Protein AF-A0A409XK81-F1 (afdb_monomer_lite)

pLDDT: mean 73.54, std 25.34, range [32.12, 98.19]

Structure (mmCIF, N/CA/C/O backbone):
data_AF-A0A409XK81-F1
#
_entry.id   AF-A0A409XK81-F1
#
loop_
_atom_site.group_PDB
_atom_site.id
_atom_site.type_symbol
_atom_site.label_atom_id
_atom_site.label_alt_id
_atom_site.label_comp_id
_atom_site.label_asym_id
_atom_site.label_entity_id
_atom_site.label_seq_id
_atom_site.pdbx_PDB_ins_code
_atom_site.Cartn_x
_atom_site.Cartn_y
_atom_site.Cartn_z
_atom_site.occupancy
_atom_site.B_iso_or_equiv
_atom_site.auth_seq_id
_atom_site.auth_comp_id
_atom_site.auth_asym_id
_atom_site.auth_atom_id
_atom_site.pdbx_PDB_model_num
ATOM 1 N N . MET A 1 1 ? 3.188 81.258 -48.141 1.00 46.84 1 MET A N 1
ATOM 2 C CA . MET A 1 1 ? 3.380 79.930 -47.524 1.00 46.84 1 MET A CA 1
ATOM 3 C C . MET A 1 1 ? 4.635 80.005 -46.663 1.00 46.84 1 MET A C 1
ATOM 5 O O . MET A 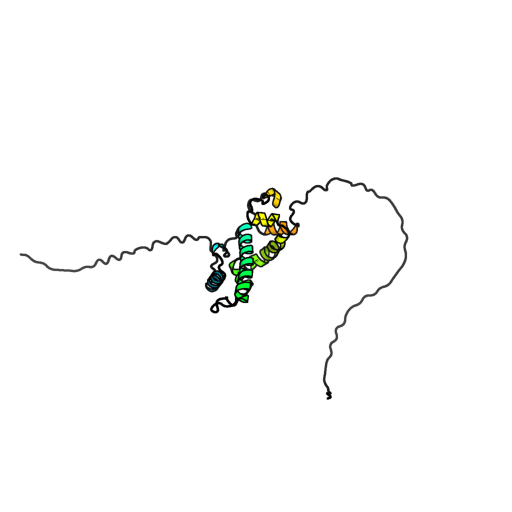1 1 ? 5.720 80.112 -47.212 1.00 46.84 1 MET A O 1
ATOM 9 N N . LEU A 1 2 ? 4.468 80.119 -45.341 1.00 39.12 2 LEU A N 1
ATOM 10 C CA . LEU A 1 2 ? 5.523 80.254 -44.317 1.00 39.12 2 LEU A CA 1
ATOM 11 C C . LEU A 1 2 ? 5.533 78.918 -43.544 1.00 39.12 2 LEU A C 1
ATOM 13 O O . LEU A 1 2 ? 4.461 78.493 -43.135 1.00 39.12 2 LEU A O 1
ATOM 17 N N . SER A 1 3 ? 6.579 78.088 -43.568 1.00 42.28 3 SER A N 1
ATOM 18 C CA . SER A 1 3 ? 7.928 78.177 -42.971 1.00 42.28 3 SER A CA 1
ATOM 19 C C . SER A 1 3 ? 8.011 77.583 -41.553 1.00 42.28 3 SER A C 1
ATOM 21 O O . SER A 1 3 ? 7.125 77.796 -40.734 1.00 42.28 3 SER A O 1
ATOM 23 N N . THR A 1 4 ? 9.152 76.924 -41.301 1.00 41.88 4 THR A N 1
ATOM 24 C CA . THR A 1 4 ? 9.707 76.308 -40.068 1.00 41.88 4 THR A CA 1
ATOM 25 C C . THR A 1 4 ? 9.283 74.853 -39.791 1.00 41.88 4 THR A C 1
ATOM 27 O O . THR A 1 4 ? 8.100 74.576 -39.682 1.00 41.88 4 THR A O 1
ATOM 30 N N . ASN A 1 5 ? 10.130 73.817 -39.930 1.00 42.72 5 ASN A N 1
ATOM 31 C CA . ASN A 1 5 ? 11.440 73.421 -39.356 1.00 42.72 5 ASN A CA 1
ATOM 32 C C . ASN A 1 5 ? 11.402 72.890 -37.903 1.00 42.72 5 ASN A C 1
ATOM 34 O O . ASN A 1 5 ? 10.662 73.393 -37.065 1.00 42.72 5 ASN A O 1
ATOM 38 N N . THR A 1 6 ? 12.317 71.941 -37.648 1.00 44.94 6 THR A N 1
ATOM 39 C CA . THR A 1 6 ? 12.870 71.441 -36.364 1.00 44.94 6 THR A CA 1
ATOM 40 C C . THR A 1 6 ? 12.088 70.460 -35.466 1.00 44.94 6 THR A C 1
ATOM 42 O O . THR A 1 6 ? 11.125 70.822 -34.811 1.00 44.94 6 THR A O 1
ATOM 45 N N . GLY A 1 7 ? 12.667 69.256 -35.301 1.00 36.88 7 GLY A N 1
ATOM 46 C CA . GLY A 1 7 ? 13.343 68.899 -34.038 1.00 36.88 7 GLY A CA 1
ATOM 47 C C . GLY A 1 7 ? 12.654 67.926 -33.064 1.00 36.88 7 GLY A C 1
ATOM 48 O O . GLY A 1 7 ? 11.781 68.332 -32.317 1.00 36.88 7 GLY A O 1
ATOM 49 N N . LEU A 1 8 ? 13.153 66.678 -33.047 1.00 42.78 8 LEU A N 1
ATOM 50 C CA . LEU A 1 8 ? 13.508 65.807 -31.901 1.00 42.78 8 LEU A CA 1
ATOM 51 C C . LEU A 1 8 ? 12.698 65.892 -30.574 1.00 42.78 8 LEU A C 1
ATOM 53 O O . LEU A 1 8 ? 12.626 66.947 -29.961 1.00 42.78 8 LEU A O 1
ATOM 57 N N . VAL A 1 9 ? 12.268 64.738 -30.032 1.00 42.69 9 VAL A N 1
ATOM 58 C CA . VAL A 1 9 ? 12.723 64.143 -28.741 1.00 42.69 9 VAL A CA 1
ATOM 59 C C . VAL A 1 9 ? 11.765 63.032 -28.255 1.00 42.69 9 VAL A C 1
ATOM 61 O O . VAL A 1 9 ? 10.575 63.226 -28.051 1.00 42.69 9 VAL A O 1
ATOM 64 N N . VAL A 1 10 ? 12.375 61.855 -28.089 1.00 47.44 10 VAL A N 1
ATOM 65 C CA . VAL A 1 10 ? 12.132 60.714 -27.185 1.00 47.44 10 VAL A CA 1
ATOM 66 C C . VAL A 1 10 ? 10.927 60.766 -26.227 1.00 47.44 10 VAL A C 1
ATOM 68 O O . VAL A 1 10 ? 10.868 61.599 -25.331 1.00 47.44 10 VAL A O 1
ATOM 71 N N . ALA A 1 11 ? 10.118 59.701 -26.259 1.00 42.72 11 ALA A N 1
ATOM 72 C CA . ALA A 1 11 ? 9.554 59.096 -25.050 1.00 42.72 11 ALA A CA 1
ATOM 73 C C . ALA A 1 11 ? 9.519 57.565 -25.210 1.00 42.72 11 ALA A C 1
ATOM 75 O O . ALA A 1 11 ? 8.632 56.996 -25.838 1.00 42.72 11 ALA A O 1
ATOM 76 N N . ASN A 1 12 ? 10.539 56.902 -24.662 1.00 49.44 12 ASN A N 1
ATOM 77 C CA . ASN A 1 12 ? 10.567 55.460 -24.443 1.00 49.44 12 ASN A CA 1
ATOM 78 C C . ASN A 1 12 ? 9.680 55.148 -23.231 1.00 49.44 12 ASN A C 1
ATOM 80 O O . ASN A 1 12 ? 10.104 55.334 -22.090 1.00 49.44 12 ASN A O 1
ATOM 84 N N . THR A 1 13 ? 8.443 54.712 -23.460 1.00 45.53 13 THR A N 1
ATOM 85 C CA . THR A 1 13 ? 7.578 54.214 -22.386 1.00 45.53 13 THR A CA 1
ATOM 86 C C . THR A 1 13 ? 7.774 52.708 -22.266 1.00 45.53 13 THR A C 1
ATOM 88 O O . THR A 1 13 ? 7.052 51.912 -22.859 1.00 45.53 13 THR A O 1
ATOM 91 N N . SER A 1 14 ? 8.788 52.322 -21.492 1.00 49.28 14 SER A N 1
ATOM 92 C CA . SER A 1 14 ? 8.969 50.948 -21.034 1.00 49.28 14 SER A CA 1
ATOM 93 C C . SER A 1 14 ? 7.817 50.599 -20.086 1.00 49.28 14 SER A C 1
ATOM 95 O O . SER A 1 14 ? 7.829 50.959 -18.908 1.00 49.28 14 SER A O 1
ATOM 97 N N . GLN A 1 15 ? 6.772 49.958 -20.612 1.00 48.34 15 GLN A N 1
ATOM 98 C CA . GLN A 1 15 ? 5.729 49.353 -19.792 1.00 48.34 15 GLN A CA 1
ATOM 99 C C . GLN A 1 15 ? 6.307 48.100 -19.133 1.00 48.34 15 GLN A C 1
ATOM 101 O O . GLN A 1 15 ? 6.400 47.033 -19.738 1.00 48.34 15 GLN A O 1
ATOM 106 N N . PHE A 1 16 ? 6.696 48.240 -17.868 1.00 43.50 16 PHE A N 1
ATOM 107 C CA . PHE A 1 16 ? 6.871 47.108 -16.971 1.00 43.50 16 PHE A CA 1
ATOM 108 C C . PHE A 1 16 ? 5.511 46.432 -16.782 1.00 43.50 16 PHE A C 1
ATOM 110 O O . PHE A 1 16 ? 4.681 46.878 -15.991 1.00 43.50 16 PHE A O 1
ATOM 117 N N . VAL A 1 17 ? 5.277 45.346 -17.514 1.00 48.00 17 VAL A N 1
ATOM 118 C CA . VAL A 1 17 ? 4.240 44.382 -17.156 1.00 48.00 17 VAL A CA 1
ATOM 119 C C . VAL A 1 17 ? 4.770 43.648 -15.929 1.00 48.00 17 VAL A C 1
ATOM 121 O O . VAL A 1 17 ? 5.690 42.837 -16.028 1.00 48.00 17 VAL A O 1
ATOM 124 N N . ALA A 1 18 ? 4.251 43.995 -14.752 1.00 48.25 18 ALA A N 1
ATOM 125 C CA . ALA A 1 18 ? 4.531 43.236 -13.544 1.00 48.25 18 ALA A CA 1
ATOM 126 C C . ALA A 1 18 ? 4.103 41.778 -13.791 1.00 48.25 18 ALA A C 1
ATOM 128 O O . ALA A 1 18 ? 2.964 41.554 -14.216 1.00 48.25 18 ALA A O 1
ATOM 129 N N . PRO A 1 19 ? 4.968 40.776 -13.559 1.00 48.03 19 PRO A N 1
ATOM 130 C CA . PRO A 1 19 ? 4.519 39.400 -13.598 1.00 48.03 19 PRO A CA 1
ATOM 131 C C . PRO A 1 19 ? 3.480 39.239 -12.491 1.00 48.03 19 PRO A C 1
ATOM 133 O O . PRO A 1 19 ? 3.775 39.444 -11.312 1.00 48.03 19 PRO A O 1
ATOM 136 N N . VAL A 1 20 ? 2.251 38.897 -12.881 1.00 54.03 20 VAL A N 1
ATOM 137 C CA . VAL A 1 20 ? 1.256 38.343 -11.965 1.00 54.03 20 VAL A CA 1
ATOM 138 C C . VAL A 1 20 ? 1.953 37.193 -11.254 1.00 54.03 20 VAL A C 1
ATOM 140 O O . VAL A 1 20 ? 2.294 36.186 -11.876 1.00 54.03 20 VAL A O 1
ATOM 143 N N . ALA A 1 21 ? 2.235 37.377 -9.965 1.00 48.12 21 ALA A N 1
ATOM 144 C CA . ALA A 1 21 ? 2.710 36.304 -9.123 1.00 48.12 21 ALA A CA 1
ATOM 145 C C . ALA A 1 21 ? 1.613 35.242 -9.143 1.00 48.12 21 ALA A C 1
ATOM 147 O O . ALA A 1 21 ? 0.548 35.419 -8.548 1.00 48.12 21 ALA A O 1
ATOM 148 N N . LEU A 1 22 ? 1.858 34.165 -9.892 1.00 46.69 22 LEU A N 1
ATOM 149 C CA . LEU A 1 22 ? 1.125 32.924 -9.752 1.00 46.69 22 LEU A CA 1
ATOM 150 C C . LEU A 1 22 ? 1.199 32.589 -8.265 1.00 46.69 22 LEU A C 1
ATOM 152 O O . LEU A 1 22 ? 2.267 32.236 -7.763 1.00 46.69 22 LEU A O 1
ATOM 156 N N . VAL A 1 23 ? 0.084 32.769 -7.558 1.00 47.03 23 VAL A N 1
ATOM 157 C CA . VAL A 1 23 ? -0.094 32.238 -6.215 1.00 47.03 23 VAL A CA 1
ATOM 158 C C . VAL A 1 23 ? 0.132 30.744 -6.363 1.00 47.03 23 VAL A C 1
ATOM 160 O O . VAL A 1 23 ? -0.730 30.014 -6.853 1.00 47.03 23 VAL A O 1
ATOM 163 N N . GLN A 1 24 ? 1.337 30.296 -6.017 1.00 44.72 24 GLN A N 1
ATOM 164 C CA . GLN A 1 24 ? 1.609 28.890 -5.826 1.00 44.72 24 GLN A CA 1
ATOM 165 C C . GLN A 1 24 ? 0.765 28.506 -4.621 1.00 44.72 24 GLN A C 1
ATOM 167 O O . GLN A 1 24 ? 1.124 28.742 -3.471 1.00 44.72 24 GLN A O 1
ATOM 172 N N . SER A 1 25 ? -0.432 27.996 -4.901 1.00 43.47 25 SER A N 1
ATOM 173 C CA . SER A 1 25 ? -1.178 27.215 -3.938 1.00 43.47 25 SER A CA 1
ATOM 174 C C . SER A 1 25 ? -0.244 26.083 -3.537 1.00 43.47 25 SER A C 1
ATOM 176 O O . SER A 1 25 ? 0.012 25.165 -4.319 1.00 43.47 25 SER A O 1
ATOM 178 N N . HIS A 1 26 ? 0.347 26.196 -2.351 1.00 45.41 26 HIS A N 1
ATOM 179 C CA . HIS A 1 26 ? 1.086 25.114 -1.727 1.00 45.41 26 HIS A CA 1
ATOM 180 C C . HIS A 1 26 ? 0.056 24.057 -1.318 1.00 45.41 26 HIS A C 1
ATOM 182 O O . HIS A 1 26 ? -0.344 23.953 -0.161 1.00 45.41 26 HIS A O 1
ATOM 188 N N . GLY A 1 27 ? -0.428 23.311 -2.311 1.00 51.16 27 GLY A N 1
ATOM 189 C CA . GLY A 1 27 ? -1.126 22.060 -2.093 1.00 51.16 27 GLY A CA 1
ATOM 190 C C . GLY A 1 27 ? -0.205 21.071 -1.369 1.00 51.16 27 GLY A C 1
ATOM 191 O O . GLY A 1 27 ? 1.017 21.257 -1.347 1.00 51.16 27 GLY A O 1
ATOM 192 N N . PRO A 1 28 ? -0.769 20.018 -0.759 1.00 47.72 28 PRO A N 1
ATOM 193 C CA . PRO A 1 28 ? 0.011 19.032 -0.027 1.00 47.72 28 PRO A CA 1
ATOM 194 C C . PRO A 1 28 ? 1.133 18.482 -0.908 1.00 47.72 28 PRO A C 1
ATOM 196 O O . PRO A 1 28 ? 0.894 18.069 -2.045 1.00 47.72 28 PRO A O 1
ATOM 199 N N . VAL A 1 29 ? 2.358 18.495 -0.378 1.00 43.66 29 VAL A N 1
ATOM 200 C CA . VAL A 1 29 ? 3.563 18.019 -1.062 1.00 43.66 29 VAL A CA 1
ATOM 201 C C . VAL A 1 29 ? 3.377 16.534 -1.372 1.00 43.66 29 VAL A C 1
ATOM 203 O O . VAL A 1 29 ? 3.619 15.664 -0.535 1.00 43.66 29 VAL A O 1
ATOM 206 N N . LYS A 1 30 ? 2.912 16.214 -2.583 1.00 55.38 30 LYS A N 1
ATOM 207 C CA . LYS A 1 30 ? 2.983 14.852 -3.108 1.00 55.38 30 LYS A CA 1
ATOM 208 C C . LYS A 1 30 ? 4.471 14.533 -3.221 1.00 55.38 30 LYS A C 1
ATOM 210 O O . LYS A 1 30 ? 5.168 15.155 -4.016 1.00 55.38 30 LYS A O 1
ATOM 215 N N . MET A 1 31 ? 4.973 13.615 -2.394 1.00 66.88 31 MET A N 1
ATOM 216 C CA . MET A 1 31 ? 6.317 13.068 -2.573 1.00 66.88 31 MET A CA 1
ATOM 217 C C . MET A 1 31 ? 6.396 12.486 -3.983 1.00 66.88 31 MET A C 1
ATOM 219 O O . MET A 1 31 ? 5.808 11.440 -4.250 1.00 66.88 31 MET A O 1
ATOM 223 N N . ALA A 1 32 ? 7.066 13.192 -4.891 1.00 79.56 32 ALA A N 1
ATOM 224 C CA . ALA A 1 32 ? 7.141 12.781 -6.281 1.00 79.56 32 ALA A CA 1
ATOM 225 C C . ALA A 1 32 ? 7.970 11.495 -6.391 1.00 79.56 32 ALA A C 1
ATOM 227 O O . ALA A 1 32 ? 9.055 11.384 -5.812 1.00 79.56 32 ALA A O 1
ATOM 228 N N . LEU A 1 33 ? 7.437 10.510 -7.112 1.00 89.88 33 LEU A N 1
ATOM 229 C CA . LEU A 1 33 ? 8.215 9.357 -7.547 1.00 89.88 33 LEU A CA 1
ATOM 230 C C . LEU A 1 33 ? 9.282 9.814 -8.550 1.00 89.88 33 LEU A C 1
ATOM 232 O O . LEU A 1 33 ? 9.088 10.792 -9.274 1.00 89.88 33 LEU A O 1
ATOM 236 N N . THR A 1 34 ? 10.413 9.112 -8.595 1.00 92.88 34 THR A N 1
ATOM 237 C CA . THR A 1 34 ? 11.429 9.359 -9.625 1.00 92.88 34 THR A CA 1
ATOM 238 C C . THR A 1 34 ? 10.920 8.916 -10.998 1.00 92.88 34 THR A C 1
ATOM 240 O O . THR A 1 34 ? 10.006 8.096 -11.101 1.00 92.88 34 THR A O 1
ATOM 243 N N . THR A 1 35 ? 11.542 9.405 -12.072 1.00 93.88 35 THR A N 1
ATOM 244 C CA . THR A 1 35 ? 11.222 8.970 -13.442 1.00 93.88 35 THR A CA 1
ATOM 245 C C . THR A 1 35 ? 11.308 7.450 -13.598 1.00 93.88 35 THR A C 1
ATOM 247 O O . THR A 1 35 ? 10.413 6.842 -14.175 1.00 93.88 35 THR A O 1
ATOM 250 N N . GLU A 1 36 ? 12.339 6.826 -13.026 1.00 93.31 36 GLU A N 1
ATOM 251 C CA . GLU A 1 36 ? 12.522 5.368 -13.041 1.00 93.31 36 GLU A CA 1
ATOM 252 C C . GLU A 1 36 ? 11.385 4.642 -12.309 1.00 93.31 36 GLU A C 1
ATOM 254 O O . GLU A 1 36 ? 10.864 3.641 -12.796 1.00 93.31 36 GLU A O 1
ATOM 259 N N . GLN A 1 37 ? 10.945 5.173 -11.163 1.00 95.00 37 GLN A N 1
ATOM 260 C CA . GLN A 1 37 ? 9.814 4.620 -10.418 1.00 95.00 37 GLN A CA 1
ATOM 261 C C . GLN A 1 37 ? 8.503 4.730 -11.198 1.00 95.00 37 GLN A C 1
ATOM 263 O O . GLN A 1 37 ? 7.708 3.797 -11.168 1.00 95.00 37 GLN A O 1
ATOM 268 N N . ILE A 1 38 ? 8.290 5.830 -11.922 1.00 95.38 38 ILE A N 1
ATOM 269 C CA . ILE A 1 38 ? 7.112 6.013 -12.780 1.00 95.38 38 ILE A CA 1
ATOM 270 C C . ILE A 1 38 ? 7.142 5.026 -13.952 1.00 95.38 38 ILE A C 1
ATOM 272 O O . ILE A 1 38 ? 6.132 4.397 -14.247 1.00 95.38 38 ILE A O 1
ATOM 276 N N . GLN A 1 39 ? 8.293 4.842 -14.603 1.00 96.00 39 GLN A N 1
ATOM 277 C CA . GLN A 1 39 ? 8.438 3.862 -15.684 1.00 96.00 39 GLN A CA 1
ATOM 278 C C . GLN A 1 39 ? 8.180 2.432 -15.198 1.00 96.00 39 GLN A C 1
ATOM 280 O O . GLN A 1 39 ? 7.462 1.681 -15.856 1.00 96.00 39 GLN A O 1
ATOM 285 N N . MET A 1 40 ? 8.721 2.075 -14.030 1.00 96.56 40 MET A N 1
ATOM 286 C CA . MET A 1 40 ? 8.456 0.794 -13.378 1.00 96.56 40 MET A CA 1
ATOM 287 C C . MET A 1 40 ? 6.970 0.626 -13.046 1.00 96.56 40 MET A C 1
ATOM 289 O O . MET A 1 40 ? 6.399 -0.414 -13.357 1.00 96.56 40 MET A O 1
ATOM 293 N N . ALA A 1 41 ? 6.335 1.639 -12.452 1.00 96.62 41 ALA A N 1
ATOM 294 C CA . ALA A 1 41 ? 4.916 1.609 -12.117 1.00 96.62 41 ALA A CA 1
ATOM 295 C C . ALA A 1 41 ? 4.035 1.441 -13.362 1.00 96.62 41 ALA A C 1
ATOM 297 O O . ALA A 1 41 ? 3.128 0.620 -13.345 1.00 96.62 41 ALA A O 1
ATOM 298 N N . ASN A 1 42 ? 4.352 2.128 -14.462 1.00 96.44 42 ASN A N 1
ATOM 299 C CA . ASN A 1 42 ? 3.648 1.970 -15.736 1.00 96.44 42 ASN A CA 1
ATOM 300 C C . ASN A 1 42 ? 3.828 0.562 -16.325 1.00 96.44 42 ASN A C 1
ATOM 302 O O . ASN A 1 42 ? 2.866 -0.025 -16.807 1.00 96.44 42 ASN A O 1
ATOM 306 N N . ALA A 1 43 ? 5.040 -0.003 -16.275 1.00 96.50 43 ALA A N 1
ATOM 307 C CA . ALA A 1 43 ? 5.299 -1.367 -16.748 1.00 96.50 43 ALA A CA 1
ATOM 308 C C . ALA A 1 43 ? 4.571 -2.431 -15.908 1.00 96.50 43 ALA A C 1
ATOM 310 O O . ALA A 1 43 ? 4.191 -3.484 -16.419 1.00 96.50 43 ALA A O 1
ATOM 311 N N . LEU A 1 44 ? 4.372 -2.142 -14.623 1.00 96.75 44 LEU A N 1
ATOM 312 C CA . LEU A 1 44 ? 3.593 -2.952 -13.692 1.00 96.75 44 LEU A CA 1
ATOM 313 C C . LEU A 1 44 ? 2.100 -2.597 -13.686 1.00 96.75 44 LEU A C 1
ATOM 315 O O . LEU A 1 44 ? 1.348 -3.271 -12.989 1.00 96.75 44 LEU A O 1
ATOM 319 N N . ASP A 1 45 ? 1.686 -1.592 -14.471 1.00 96.06 45 ASP A N 1
ATOM 320 C CA . ASP A 1 45 ? 0.303 -1.116 -14.603 1.00 96.06 45 ASP A CA 1
ATOM 321 C C . ASP A 1 45 ? -0.325 -0.730 -13.250 1.00 96.06 45 ASP A C 1
ATOM 323 O O . ASP A 1 45 ? -1.464 -1.057 -12.922 1.00 96.06 45 ASP A O 1
ATOM 327 N N . VAL A 1 46 ? 0.468 -0.046 -12.425 1.00 96.75 46 VAL A N 1
ATOM 328 C CA . VAL A 1 46 ? 0.035 0.478 -11.129 1.00 96.75 46 VAL A CA 1
ATOM 329 C C . VAL A 1 46 ? -0.645 1.827 -11.342 1.00 96.75 46 VAL A C 1
ATOM 331 O O . VAL A 1 46 ? -0.039 2.764 -11.863 1.00 96.75 46 VAL A O 1
ATOM 334 N N . SER A 1 47 ? -1.891 1.955 -10.882 1.00 94.69 47 SER A N 1
ATOM 335 C CA . SER A 1 47 ? -2.621 3.225 -10.941 1.00 94.69 47 SER A CA 1
ATOM 336 C C . SER A 1 47 ? -1.928 4.319 -10.105 1.00 94.69 47 SER A C 1
ATOM 338 O O . SER A 1 47 ? -1.573 4.065 -8.948 1.00 94.69 47 SER A O 1
ATOM 340 N N . PRO A 1 48 ? -1.800 5.563 -10.613 1.00 92.12 48 PRO A N 1
ATOM 341 C CA . PRO A 1 48 ? -1.210 6.676 -9.867 1.00 92.12 48 PRO A CA 1
ATOM 342 C C . PRO A 1 48 ? -1.895 7.016 -8.540 1.00 92.12 48 PRO A C 1
ATOM 344 O O . PRO A 1 48 ? -1.275 7.619 -7.663 1.00 92.12 48 PRO A O 1
ATOM 347 N N . GLU A 1 49 ? -3.161 6.636 -8.372 1.00 92.19 49 GLU A N 1
ATOM 348 C CA . GLU A 1 49 ? -3.909 6.821 -7.122 1.00 92.19 49 GLU A CA 1
ATOM 349 C C . GLU A 1 49 ? -3.374 5.935 -5.985 1.00 92.19 49 GLU A C 1
ATOM 351 O O . GLU A 1 49 ? -3.471 6.295 -4.810 1.00 92.19 49 GLU A O 1
ATOM 356 N N . MET A 1 50 ? -2.735 4.813 -6.334 1.00 94.75 50 MET A N 1
ATOM 357 C CA . MET A 1 50 ? -2.148 3.870 -5.379 1.00 94.75 50 MET A CA 1
ATOM 358 C C . MET A 1 50 ? -0.729 4.249 -4.953 1.00 94.75 50 MET A C 1
ATOM 360 O O . MET A 1 50 ? -0.171 3.636 -4.040 1.00 94.75 50 MET A O 1
ATOM 364 N N . TYR A 1 51 ? -0.134 5.275 -5.564 1.00 93.25 51 TYR A N 1
ATOM 365 C CA . TYR A 1 51 ? 1.188 5.738 -5.167 1.00 93.25 51 TYR A CA 1
ATOM 366 C C . TYR A 1 51 ? 1.186 6.257 -3.728 1.00 93.25 51 TYR A C 1
ATOM 368 O O . TYR A 1 51 ? 0.194 6.785 -3.210 1.00 93.25 51 TYR A O 1
ATOM 376 N N . ARG A 1 52 ? 2.342 6.140 -3.074 1.00 91.19 52 ARG A N 1
ATOM 377 C CA . ARG A 1 52 ? 2.569 6.751 -1.768 1.00 91.19 52 ARG A CA 1
ATOM 378 C C . ARG A 1 52 ? 2.344 8.257 -1.856 1.00 91.19 52 ARG A C 1
ATOM 380 O O . ARG A 1 52 ? 2.826 8.930 -2.766 1.00 91.19 52 ARG A O 1
ATOM 387 N N . THR A 1 53 ? 1.671 8.799 -0.855 1.00 86.19 53 THR A N 1
ATOM 388 C CA . THR A 1 53 ? 1.449 10.237 -0.711 1.00 86.19 53 THR A CA 1
ATOM 389 C C . THR A 1 53 ? 2.379 10.815 0.352 1.00 86.19 53 THR A C 1
ATOM 391 O O . THR A 1 53 ? 2.863 10.095 1.221 1.00 86.19 53 THR A O 1
ATOM 394 N N . GLY A 1 54 ? 2.640 12.127 0.304 1.00 79.19 54 GLY A N 1
ATOM 395 C CA . GLY A 1 54 ? 3.382 12.806 1.379 1.00 79.19 54 GLY A CA 1
ATOM 396 C C . GLY A 1 54 ? 2.580 12.950 2.676 1.00 79.19 54 GLY A C 1
ATOM 397 O O . GLY A 1 54 ? 3.160 13.133 3.741 1.00 79.19 54 GLY A O 1
ATOM 398 N N . ASN A 1 55 ? 1.255 12.817 2.594 1.00 80.06 55 ASN A N 1
ATOM 399 C CA . ASN A 1 55 ? 0.361 12.857 3.744 1.00 80.06 55 ASN A CA 1
ATOM 400 C C . ASN A 1 55 ? 0.114 11.451 4.292 1.00 80.06 55 ASN A C 1
ATOM 402 O O . ASN A 1 55 ? 0.077 10.480 3.529 1.00 80.06 55 ASN A O 1
ATOM 406 N N . ALA A 1 56 ? -0.128 11.367 5.601 1.00 79.38 56 ALA A N 1
ATOM 407 C CA . ALA A 1 56 ? -0.631 10.158 6.235 1.00 79.38 56 ALA A CA 1
ATOM 408 C C . ALA A 1 56 ? -2.060 9.881 5.743 1.00 79.38 56 ALA A C 1
ATOM 410 O O . ALA A 1 56 ? -2.963 10.674 6.000 1.00 79.38 56 ALA A O 1
ATOM 411 N N . GLY A 1 57 ? -2.238 8.779 5.013 1.00 86.31 57 GLY A N 1
ATOM 412 C CA . GLY A 1 57 ? -3.560 8.314 4.593 1.00 86.31 57 GLY A CA 1
ATOM 413 C C . GLY A 1 57 ? -4.352 7.659 5.726 1.00 86.31 57 GLY A C 1
ATOM 414 O O . GLY A 1 57 ? -3.800 7.363 6.793 1.00 86.31 57 GLY A O 1
ATOM 415 N N . THR A 1 58 ? -5.630 7.385 5.477 1.00 92.94 58 THR A N 1
ATOM 416 C CA . THR A 1 58 ? -6.483 6.597 6.387 1.00 92.94 58 THR A CA 1
ATOM 417 C C .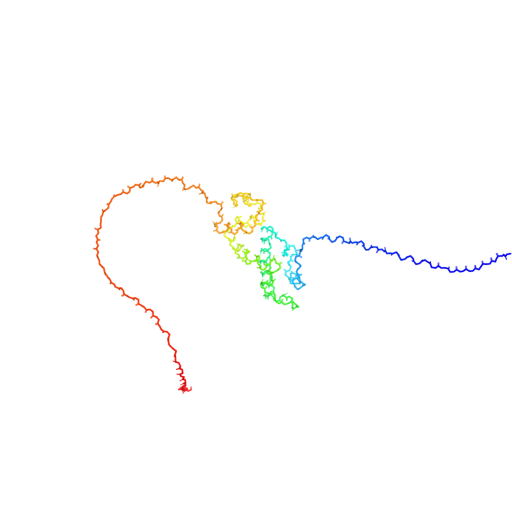 THR A 1 58 ? -6.009 5.144 6.468 1.00 92.94 58 THR A C 1
ATOM 419 O O . THR A 1 58 ? -5.226 4.681 5.631 1.00 92.94 58 THR A O 1
ATOM 422 N N . LEU A 1 59 ? -6.448 4.388 7.479 1.00 95.06 59 LEU A N 1
ATOM 423 C CA . LEU A 1 59 ? -6.122 2.959 7.548 1.00 95.06 59 LEU A CA 1
ATOM 424 C C . LEU A 1 59 ? -6.611 2.204 6.306 1.00 95.06 59 LEU A C 1
ATOM 426 O O . LEU A 1 59 ? -5.844 1.403 5.772 1.00 95.06 59 LEU A O 1
ATOM 430 N N . GLN A 1 60 ? -7.819 2.508 5.823 1.00 95.25 60 GLN A N 1
ATOM 431 C CA . GLN A 1 60 ? -8.374 1.916 4.606 1.00 95.25 60 GLN A CA 1
ATOM 432 C C . GLN A 1 60 ? -7.515 2.224 3.377 1.00 95.25 60 GLN A C 1
ATOM 434 O O . GLN A 1 60 ? -7.105 1.308 2.672 1.00 95.25 60 GLN A O 1
ATOM 439 N N . GLU A 1 61 ? -7.127 3.486 3.164 1.00 94.81 61 GLU A N 1
ATOM 440 C CA . GLU A 1 61 ? -6.253 3.866 2.044 1.00 94.81 61 GLU A CA 1
ATOM 441 C C . GLU A 1 61 ? -4.905 3.139 2.097 1.00 94.81 61 GLU A C 1
ATOM 443 O O . GLU A 1 61 ? -4.386 2.677 1.081 1.00 94.81 61 GLU A O 1
ATOM 448 N N . ASN A 1 62 ? -4.305 3.029 3.286 1.00 95.50 62 ASN A N 1
ATOM 449 C CA . ASN A 1 62 ? -3.052 2.297 3.441 1.00 95.50 62 ASN A CA 1
ATOM 450 C C . ASN A 1 62 ? -3.235 0.794 3.188 1.00 95.50 62 ASN A C 1
ATOM 452 O O . ASN A 1 62 ? -2.346 0.169 2.612 1.00 95.50 62 ASN A O 1
ATOM 456 N N . TYR A 1 63 ? -4.365 0.214 3.595 1.00 96.81 63 TYR A N 1
ATOM 457 C CA . TYR A 1 63 ? -4.649 -1.196 3.355 1.00 96.81 63 TYR A CA 1
ATOM 458 C C . TYR A 1 63 ? -4.929 -1.485 1.876 1.00 96.81 63 TYR A C 1
ATOM 460 O O . TYR A 1 63 ? -4.372 -2.435 1.333 1.00 96.81 63 TYR A O 1
ATOM 468 N N . ALA A 1 64 ? -5.674 -0.619 1.187 1.00 96.38 64 ALA A N 1
ATOM 469 C CA . ALA A 1 64 ? -5.875 -0.699 -0.259 1.00 96.38 64 ALA A CA 1
ATOM 470 C C . ALA A 1 64 ? -4.537 -0.665 -1.017 1.00 96.38 64 ALA A C 1
ATOM 472 O O . ALA A 1 64 ? -4.271 -1.522 -1.861 1.00 96.38 64 ALA A O 1
ATOM 473 N N . ARG A 1 65 ? -3.629 0.253 -0.649 1.00 96.56 65 ARG A N 1
ATOM 474 C CA . ARG A 1 65 ? -2.267 0.284 -1.209 1.00 96.56 65 ARG A CA 1
ATOM 475 C C . ARG A 1 65 ? -1.466 -0.981 -0.886 1.00 96.56 65 ARG A C 1
ATOM 477 O O . ARG A 1 65 ? -0.682 -1.423 -1.720 1.00 96.56 65 ARG A O 1
ATOM 484 N N . TYR A 1 66 ? -1.637 -1.570 0.300 1.00 97.12 66 TYR A N 1
ATOM 485 C CA . TYR A 1 66 ? -0.993 -2.838 0.657 1.00 97.12 66 TYR A CA 1
ATOM 486 C C . TYR A 1 66 ? -1.487 -4.003 -0.207 1.00 97.12 66 TYR A C 1
ATOM 488 O O . TYR A 1 66 ? -0.670 -4.789 -0.681 1.00 97.12 66 TYR A O 1
ATOM 496 N N . LEU A 1 67 ? -2.794 -4.096 -0.462 1.00 97.00 67 LEU A N 1
ATOM 497 C CA . LEU A 1 67 ? -3.349 -5.101 -1.371 1.00 97.00 67 LEU A CA 1
ATOM 498 C C . LEU A 1 67 ? -2.829 -4.905 -2.802 1.00 97.00 67 LEU A C 1
ATOM 500 O O . LEU A 1 67 ? -2.356 -5.861 -3.413 1.00 97.00 67 LEU A O 1
ATOM 504 N N . CYS A 1 68 ? -2.815 -3.661 -3.290 1.00 97.62 68 CYS A N 1
ATOM 505 C CA . CYS A 1 68 ? -2.260 -3.330 -4.603 1.00 97.62 68 CYS A CA 1
ATOM 506 C C . CYS A 1 68 ? -0.766 -3.687 -4.704 1.00 97.62 68 CYS A C 1
ATOM 508 O O . CYS A 1 68 ? -0.319 -4.217 -5.720 1.00 97.62 68 CYS A O 1
ATOM 510 N N . PHE A 1 69 ? 0.011 -3.479 -3.636 1.00 97.69 69 PHE A N 1
ATOM 511 C CA . PHE A 1 69 ? 1.403 -3.926 -3.5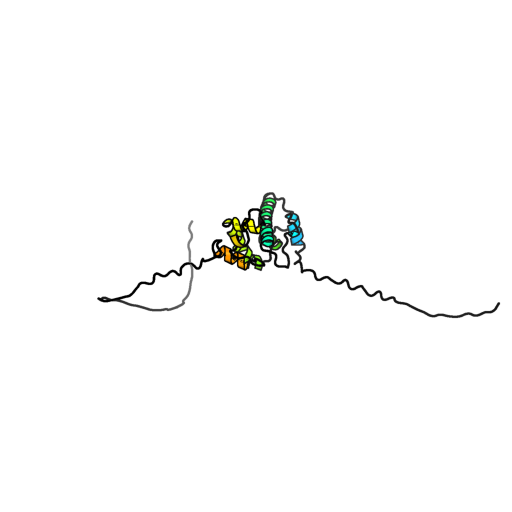61 1.00 97.69 69 PHE A CA 1
ATOM 512 C C . PHE A 1 69 ? 1.539 -5.447 -3.738 1.00 97.69 69 PHE A C 1
ATOM 514 O O . PHE A 1 69 ? 2.368 -5.882 -4.536 1.00 97.69 69 PHE A O 1
ATOM 521 N N . LEU A 1 70 ? 0.724 -6.251 -3.043 1.00 97.12 70 LEU A N 1
ATOM 522 C CA . LEU A 1 70 ? 0.770 -7.715 -3.160 1.00 97.12 70 LEU A CA 1
ATOM 523 C C . LEU A 1 70 ? 0.429 -8.186 -4.580 1.00 97.12 70 LEU A C 1
ATOM 525 O O . LEU A 1 70 ? 1.108 -9.056 -5.127 1.00 97.12 70 LEU A O 1
ATOM 529 N N . GLU A 1 71 ? -0.596 -7.591 -5.191 1.00 97.75 71 GLU A N 1
ATOM 530 C CA . GLU A 1 71 ? -0.966 -7.861 -6.583 1.00 97.75 71 GLU A CA 1
ATOM 531 C C . GLU A 1 71 ? 0.169 -7.484 -7.543 1.00 97.75 71 GLU A C 1
ATOM 533 O O . GLU A 1 71 ? 0.520 -8.248 -8.443 1.00 97.75 71 GLU A O 1
ATOM 538 N N . THR A 1 72 ? 0.803 -6.338 -7.305 1.00 98.19 72 THR A N 1
ATOM 539 C CA . THR A 1 72 ? 1.927 -5.848 -8.104 1.00 98.19 72 THR A CA 1
ATOM 540 C C . THR A 1 72 ? 3.140 -6.774 -8.005 1.00 98.19 72 THR A C 1
ATOM 542 O O . THR A 1 72 ? 3.772 -7.062 -9.022 1.00 98.19 72 THR A O 1
ATOM 545 N N . GLU A 1 73 ? 3.467 -7.286 -6.813 1.00 97.56 73 GLU A N 1
ATOM 546 C CA . GLU A 1 73 ? 4.536 -8.280 -6.649 1.00 97.56 73 GLU A CA 1
ATOM 547 C C . GLU A 1 73 ? 4.225 -9.579 -7.400 1.00 97.56 73 GLU A C 1
ATOM 549 O O . GLU A 1 73 ? 5.099 -10.117 -8.087 1.00 97.56 73 GLU A O 1
ATOM 554 N N . ALA A 1 74 ? 2.983 -10.066 -7.322 1.00 97.25 74 ALA A N 1
ATOM 555 C CA . ALA A 1 74 ? 2.556 -11.257 -8.051 1.00 97.25 74 ALA A CA 1
ATOM 556 C C . ALA A 1 74 ? 2.637 -11.050 -9.573 1.00 97.25 74 ALA A C 1
ATOM 558 O O . ALA A 1 74 ? 3.174 -11.898 -10.292 1.00 97.25 74 ALA A O 1
ATOM 559 N N . ARG A 1 75 ? 2.181 -9.893 -10.067 1.00 96.88 75 ARG A N 1
ATOM 560 C CA . ARG A 1 75 ? 2.268 -9.516 -11.483 1.00 96.88 75 ARG A CA 1
ATOM 561 C C . ARG A 1 75 ? 3.713 -9.416 -11.951 1.00 96.88 75 ARG A C 1
ATOM 563 O O . ARG A 1 75 ? 4.047 -9.949 -13.006 1.00 96.88 75 ARG A O 1
ATOM 570 N N . PHE A 1 76 ? 4.585 -8.789 -11.165 1.00 97.75 76 PHE A N 1
ATOM 571 C CA . PHE A 1 76 ? 6.008 -8.733 -11.478 1.00 97.75 76 PHE A CA 1
ATOM 572 C C . PHE A 1 76 ? 6.623 -10.134 -11.571 1.00 97.75 76 PHE A C 1
ATOM 574 O O . PHE A 1 76 ? 7.337 -10.428 -12.529 1.00 97.75 76 PHE A O 1
ATOM 581 N N . ALA A 1 77 ? 6.326 -11.016 -10.611 1.00 97.12 77 ALA A N 1
ATOM 582 C CA . ALA A 1 77 ? 6.811 -12.392 -10.632 1.00 97.12 77 ALA A CA 1
ATOM 583 C C . ALA A 1 77 ? 6.358 -13.138 -11.899 1.00 97.12 77 ALA A C 1
ATOM 585 O O . ALA A 1 77 ? 7.154 -13.871 -12.491 1.00 97.12 77 ALA A O 1
ATOM 586 N N . GLN A 1 78 ? 5.120 -12.906 -12.346 1.00 97.19 78 GLN A N 1
ATOM 587 C CA . GLN A 1 78 ? 4.586 -13.468 -13.584 1.00 97.19 78 GLN A CA 1
ATOM 588 C C . GLN A 1 78 ? 5.300 -12.910 -14.826 1.00 97.19 78 GLN A C 1
ATOM 590 O O . GLN A 1 78 ? 5.823 -13.689 -15.617 1.00 97.19 78 GLN A O 1
ATOM 595 N N . LEU A 1 79 ? 5.430 -11.584 -14.960 1.00 96.56 79 LEU A N 1
ATOM 596 C CA . LEU A 1 79 ? 6.154 -10.947 -16.075 1.00 96.56 79 LEU A CA 1
ATOM 597 C C . LEU A 1 79 ? 7.621 -11.393 -16.149 1.00 96.56 79 LEU A C 1
ATOM 599 O O . LEU A 1 79 ? 8.177 -11.584 -17.231 1.00 96.56 79 LEU A O 1
ATOM 603 N N . TRP A 1 80 ? 8.257 -11.570 -14.989 1.00 95.62 80 TRP A N 1
ATOM 604 C CA . TRP A 1 80 ? 9.626 -12.062 -14.908 1.00 95.62 80 TRP A CA 1
ATOM 605 C C . TRP A 1 80 ? 9.734 -13.517 -15.370 1.00 95.62 80 TRP A C 1
ATOM 607 O O . TRP A 1 80 ? 10.646 -13.859 -16.120 1.00 95.62 80 TRP A O 1
ATOM 617 N N . LYS A 1 81 ? 8.801 -14.372 -14.938 1.00 96.94 81 LYS A N 1
ATOM 618 C CA . LYS A 1 81 ? 8.735 -15.781 -15.340 1.00 96.94 81 LYS A CA 1
ATOM 619 C C . LYS A 1 81 ? 8.467 -15.936 -16.839 1.00 96.94 81 LYS A C 1
ATOM 621 O O . LYS A 1 81 ? 9.082 -16.791 -17.469 1.00 96.94 81 LYS A O 1
ATOM 626 N N . ASP A 1 82 ? 7.595 -15.101 -17.391 1.00 97.00 82 ASP A N 1
ATOM 627 C CA . ASP A 1 82 ? 7.214 -15.131 -18.805 1.00 97.00 82 ASP A CA 1
ATOM 628 C C . ASP A 1 82 ? 8.260 -14.461 -19.713 1.00 97.00 82 ASP A C 1
ATOM 630 O O . ASP A 1 82 ? 8.157 -14.531 -20.936 1.00 97.00 82 ASP A O 1
ATOM 634 N N . GLY A 1 83 ? 9.275 -13.805 -19.135 1.00 96.06 83 GLY A N 1
ATOM 635 C CA . GLY A 1 83 ? 10.299 -13.077 -19.887 1.00 96.06 83 GLY A CA 1
ATOM 636 C C . GLY A 1 83 ? 9.758 -11.843 -20.618 1.00 96.06 83 GLY A C 1
ATOM 637 O O . GLY A 1 83 ? 10.390 -11.358 -21.551 1.00 96.06 83 GLY A O 1
ATOM 638 N N . THR A 1 84 ? 8.593 -11.338 -20.206 1.00 97.00 84 THR A N 1
ATOM 639 C CA . THR A 1 84 ? 7.894 -10.197 -20.821 1.00 97.00 84 THR A CA 1
ATOM 640 C C . THR A 1 84 ? 8.198 -8.869 -20.128 1.00 97.00 84 THR A C 1
ATOM 642 O O . THR A 1 84 ? 7.695 -7.824 -20.539 1.00 97.00 84 THR A O 1
ATOM 645 N N . TRP A 1 85 ? 9.046 -8.881 -19.094 1.00 96.56 85 TRP A N 1
ATOM 646 C CA . TRP A 1 85 ? 9.554 -7.657 -18.480 1.00 96.56 85 TRP A CA 1
ATOM 647 C C . TRP A 1 85 ? 10.336 -6.805 -19.503 1.00 96.56 85 TRP A C 1
ATOM 649 O O . TRP A 1 85 ? 11.199 -7.347 -20.201 1.00 96.56 85 TRP A O 1
ATOM 659 N N . PRO A 1 86 ? 10.093 -5.481 -19.601 1.00 95.00 86 PRO A N 1
ATOM 660 C CA . PRO A 1 86 ? 10.773 -4.640 -20.583 1.00 95.00 86 PRO A CA 1
ATOM 661 C C . PRO A 1 86 ? 12.298 -4.656 -20.419 1.00 95.00 86 PRO A C 1
ATOM 663 O O . PRO A 1 86 ? 12.821 -4.258 -19.382 1.00 95.00 86 PRO A O 1
ATOM 666 N N . VAL A 1 87 ? 13.021 -5.036 -21.477 1.00 92.12 87 VAL A N 1
ATOM 667 C CA . VAL A 1 87 ? 14.496 -5.163 -21.473 1.00 92.12 87 VAL A CA 1
ATOM 668 C C . VAL A 1 87 ? 15.205 -3.837 -21.172 1.00 92.12 87 VAL A C 1
ATOM 670 O O . VAL A 1 87 ? 16.301 -3.822 -20.621 1.00 92.12 87 VAL A O 1
ATOM 673 N N . ILE A 1 88 ? 14.572 -2.713 -21.516 1.00 92.75 88 ILE A N 1
ATOM 674 C CA . ILE A 1 88 ? 15.097 -1.369 -21.240 1.00 92.75 88 ILE A CA 1
ATOM 675 C C . ILE A 1 88 ? 15.058 -1.006 -19.749 1.00 92.75 88 ILE A C 1
ATOM 677 O O . ILE A 1 88 ? 15.755 -0.083 -19.333 1.00 92.75 88 ILE A O 1
ATOM 681 N N . LEU A 1 89 ? 14.240 -1.700 -18.950 1.00 94.31 89 LEU A N 1
ATOM 682 C CA . LEU A 1 89 ? 14.095 -1.445 -17.523 1.00 94.31 89 LEU A CA 1
ATOM 683 C C . LEU A 1 89 ? 14.950 -2.423 -16.725 1.00 94.31 89 LEU A C 1
ATOM 685 O O . LEU A 1 89 ? 14.935 -3.634 -16.950 1.00 94.31 89 LEU A O 1
ATOM 689 N N . GLN A 1 90 ? 15.647 -1.896 -15.721 1.00 93.12 90 GLN A N 1
ATOM 690 C CA . GLN A 1 90 ? 16.337 -2.727 -14.741 1.00 93.12 90 GLN A CA 1
ATOM 691 C C . GLN A 1 90 ? 15.343 -3.630 -14.010 1.00 93.12 90 GLN A C 1
ATOM 693 O O . GLN A 1 90 ? 14.191 -3.251 -13.793 1.00 93.12 90 GLN A O 1
ATOM 698 N N . LYS A 1 91 ? 15.796 -4.823 -13.614 1.00 94.56 91 LYS A N 1
ATOM 699 C CA . LYS A 1 91 ? 14.987 -5.731 -12.801 1.00 94.56 91 LYS A CA 1
ATOM 700 C C . LYS A 1 91 ? 14.734 -5.085 -11.430 1.00 94.56 91 LYS A C 1
ATOM 702 O O . LYS A 1 91 ? 15.699 -4.919 -10.680 1.00 94.56 91 LYS A O 1
ATOM 707 N N . PRO A 1 92 ? 13.481 -4.778 -11.061 1.00 95.69 92 PRO A N 1
ATOM 708 C CA . PRO A 1 92 ? 13.198 -4.210 -9.756 1.00 95.69 92 PRO A CA 1
ATOM 709 C C . PRO A 1 92 ? 13.345 -5.254 -8.647 1.00 95.69 92 PRO A C 1
ATOM 711 O O . PRO A 1 92 ? 13.035 -6.437 -8.821 1.00 95.69 92 PRO A O 1
ATOM 714 N N . SER A 1 93 ? 13.818 -4.813 -7.483 1.00 96.00 93 SER A N 1
ATOM 715 C CA . SER A 1 93 ? 13.723 -5.598 -6.253 1.00 96.00 93 SER A CA 1
ATOM 716 C C . SER A 1 93 ? 12.337 -5.439 -5.619 1.00 96.00 93 SER A C 1
ATOM 718 O O . SER A 1 93 ? 11.638 -4.455 -5.871 1.00 96.00 93 SER A O 1
ATOM 720 N N . GLY A 1 94 ? 11.954 -6.349 -4.716 1.00 94.75 94 GLY A N 1
ATOM 721 C CA . GLY A 1 94 ? 10.710 -6.193 -3.945 1.00 94.75 94 GLY A CA 1
ATOM 722 C C . GLY A 1 94 ? 10.672 -4.877 -3.155 1.00 94.75 94 GLY A C 1
ATOM 723 O O . GLY A 1 94 ? 9.636 -4.231 -3.059 1.00 94.75 94 GLY A O 1
ATOM 724 N N . THR A 1 95 ? 11.827 -4.392 -2.680 1.00 95.88 95 THR A N 1
ATOM 725 C CA . THR A 1 95 ? 11.926 -3.076 -2.025 1.00 95.88 95 THR A CA 1
ATOM 726 C C . THR A 1 95 ? 11.665 -1.915 -2.988 1.00 95.88 95 THR A C 1
ATOM 728 O O . THR A 1 95 ? 11.120 -0.895 -2.564 1.00 95.88 95 THR A O 1
ATOM 731 N N . ASP A 1 96 ? 12.032 -2.035 -4.264 1.00 96.31 96 ASP A N 1
ATOM 732 C CA . ASP A 1 96 ? 11.762 -0.990 -5.258 1.00 96.31 96 ASP A CA 1
ATOM 733 C C . ASP A 1 96 ? 10.268 -0.906 -5.565 1.00 96.31 96 ASP A C 1
ATOM 735 O O . ASP A 1 96 ? 9.708 0.191 -5.541 1.00 96.31 96 ASP A O 1
ATOM 739 N N . ILE A 1 97 ? 9.610 -2.059 -5.726 1.00 97.12 97 ILE A N 1
ATOM 740 C CA . ILE A 1 97 ? 8.153 -2.154 -5.892 1.00 97.12 97 ILE A CA 1
ATOM 741 C C . ILE A 1 97 ? 7.443 -1.600 -4.650 1.00 97.12 97 ILE A C 1
ATOM 743 O O . ILE A 1 97 ? 6.592 -0.721 -4.755 1.00 97.12 97 ILE A O 1
ATOM 747 N N . GLN A 1 98 ? 7.848 -2.025 -3.452 1.00 96.62 98 GLN A N 1
ATOM 748 C CA . GLN A 1 98 ? 7.292 -1.555 -2.180 1.00 96.62 98 GLN A CA 1
ATOM 749 C C . GLN A 1 98 ? 7.353 -0.023 -2.041 1.00 96.62 98 GLN A C 1
ATOM 751 O O . GLN A 1 98 ? 6.422 0.607 -1.531 1.00 96.62 98 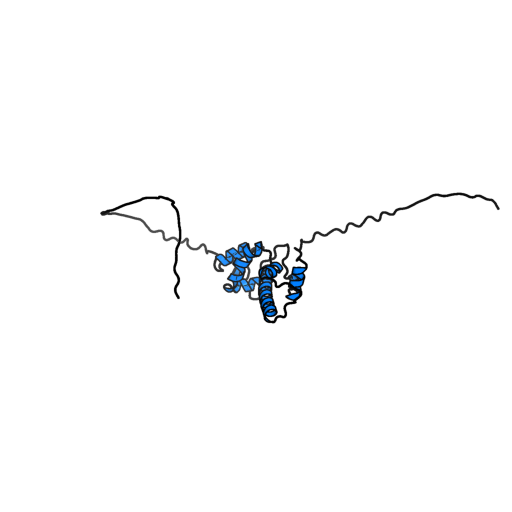GLN A O 1
ATOM 756 N N . ARG A 1 99 ? 8.439 0.605 -2.511 1.00 95.19 99 ARG A N 1
ATOM 757 C CA . ARG A 1 99 ? 8.632 2.063 -2.442 1.00 95.19 99 ARG A CA 1
ATOM 758 C C . ARG A 1 99 ? 7.655 2.859 -3.304 1.00 95.19 99 ARG A C 1
ATOM 760 O O . ARG A 1 99 ? 7.570 4.068 -3.082 1.00 95.19 99 ARG A O 1
ATOM 767 N N . LEU A 1 100 ? 6.935 2.224 -4.231 1.00 96.25 100 LEU A N 1
ATOM 768 C CA . LEU A 1 100 ? 5.830 2.857 -4.953 1.00 96.25 100 LEU A CA 1
ATOM 769 C C . LEU A 1 100 ? 4.658 3.166 -4.017 1.00 96.25 100 LEU A C 1
ATOM 771 O O . LEU A 1 100 ? 4.047 4.221 -4.147 1.00 96.25 100 LEU A O 1
ATOM 775 N N . PHE A 1 101 ? 4.395 2.294 -3.042 1.00 95.88 101 PHE A N 1
ATOM 776 C CA . PHE A 1 101 ? 3.181 2.316 -2.217 1.00 95.88 101 PHE A CA 1
ATOM 777 C C . PHE A 1 101 ? 3.395 2.920 -0.831 1.00 95.88 101 PHE A C 1
ATOM 779 O O . PHE A 1 101 ? 2.480 3.511 -0.259 1.00 95.88 101 PHE A O 1
ATOM 786 N N . VAL A 1 102 ? 4.608 2.802 -0.278 1.00 94.94 102 VAL A N 1
ATOM 787 C CA . VAL A 1 102 ? 4.876 3.202 1.108 1.00 94.94 102 VAL A CA 1
ATOM 788 C C . VAL A 1 102 ? 6.327 3.631 1.342 1.00 94.94 102 VAL A C 1
ATOM 790 O O . VAL A 1 102 ? 7.271 3.200 0.677 1.00 94.94 102 VAL A O 1
ATOM 793 N N . GLY A 1 103 ? 6.521 4.534 2.304 1.00 93.00 103 GLY A N 1
ATOM 794 C CA . GLY A 1 103 ? 7.846 4.930 2.776 1.00 93.00 103 GLY A CA 1
ATOM 795 C C . GLY A 1 103 ? 8.548 3.816 3.560 1.00 93.00 103 GLY A C 1
ATOM 796 O O . GLY A 1 103 ? 7.912 2.945 4.151 1.00 93.00 103 GLY A O 1
ATOM 797 N N . ARG A 1 104 ? 9.885 3.872 3.616 1.00 92.56 104 ARG A N 1
ATOM 798 C CA . ARG A 1 104 ? 10.697 2.866 4.323 1.00 92.56 104 ARG A CA 1
ATOM 799 C C . ARG A 1 104 ? 10.303 2.730 5.799 1.00 92.56 104 ARG A C 1
ATOM 801 O O . ARG A 1 104 ? 10.109 1.612 6.263 1.00 92.56 104 ARG A O 1
ATOM 808 N N . SER A 1 105 ? 10.174 3.846 6.517 1.00 92.25 105 SER A N 1
ATOM 809 C CA . SER A 1 105 ? 9.828 3.831 7.945 1.00 92.25 105 SER A CA 1
ATOM 810 C C . SER A 1 105 ? 8.421 3.283 8.171 1.00 92.25 105 SER A C 1
ATOM 812 O O . SER A 1 105 ? 8.271 2.294 8.874 1.00 92.25 105 SER A O 1
ATOM 814 N N . SER A 1 106 ? 7.406 3.808 7.474 1.00 93.19 106 SER A N 1
ATOM 815 C CA . SER A 1 106 ? 6.012 3.343 7.594 1.00 93.19 106 SER A CA 1
ATOM 816 C C . SER A 1 106 ? 5.847 1.841 7.331 1.00 93.19 106 SER A C 1
ATOM 818 O O . SER A 1 106 ? 5.040 1.178 7.986 1.00 93.19 106 SER A O 1
ATOM 820 N N . TRP A 1 107 ? 6.648 1.275 6.423 1.00 95.19 107 TRP A N 1
ATOM 821 C CA . TRP A 1 107 ? 6.674 -0.167 6.210 1.00 95.19 107 TRP A CA 1
ATOM 822 C C . TRP A 1 107 ? 7.169 -0.942 7.434 1.00 95.19 107 TRP A C 1
ATOM 824 O O . TRP A 1 107 ? 6.487 -1.855 7.905 1.00 95.19 107 TRP A O 1
ATOM 834 N N . HIS A 1 108 ? 8.352 -0.596 7.947 1.00 94.25 108 HIS A N 1
ATOM 835 C CA . HIS A 1 108 ? 8.978 -1.310 9.065 1.00 94.25 108 HIS A CA 1
ATOM 836 C C . HIS A 1 108 ? 8.291 -1.039 10.409 1.00 94.25 108 HIS A C 1
ATOM 838 O O . HIS A 1 108 ? 8.261 -1.910 11.282 1.00 94.25 108 HIS A O 1
ATOM 844 N N . ASP A 1 109 ? 7.735 0.153 10.590 1.00 93.62 109 ASP A N 1
ATOM 845 C CA . ASP A 1 109 ? 7.092 0.564 11.833 1.00 93.62 109 ASP A CA 1
ATOM 846 C C . ASP A 1 109 ? 5.671 0.021 11.934 1.00 93.62 109 ASP A C 1
ATOM 848 O O . ASP A 1 109 ? 5.240 -0.340 13.030 1.00 93.62 109 ASP A O 1
ATOM 852 N N . SER A 1 110 ? 4.961 -0.084 10.807 1.00 93.56 110 SER A N 1
ATOM 853 C CA . SER A 1 110 ? 3.526 -0.366 10.814 1.00 93.56 110 SER A CA 1
ATOM 854 C C . SER A 1 110 ? 3.112 -1.499 9.879 1.00 93.56 110 SER A C 1
ATOM 856 O O . SER A 1 110 ? 2.678 -2.542 10.369 1.00 93.56 110 SER A O 1
ATOM 858 N N . TRP A 1 111 ? 3.241 -1.342 8.556 1.00 95.19 111 TRP A N 1
ATOM 859 C CA . TRP A 1 111 ? 2.600 -2.255 7.593 1.00 95.19 111 TRP A CA 1
ATOM 860 C C . TRP A 1 111 ? 3.080 -3.701 7.746 1.00 95.19 111 TRP A C 1
ATOM 862 O O . TRP A 1 111 ? 2.271 -4.605 7.932 1.00 95.19 111 TRP A O 1
ATOM 872 N N . SER A 1 112 ? 4.400 -3.913 7.760 1.00 92.94 112 SER A N 1
ATOM 873 C CA . SER A 1 112 ? 5.011 -5.252 7.834 1.00 92.94 112 SER A CA 1
ATOM 874 C C . SER A 1 112 ? 4.689 -6.016 9.123 1.00 92.94 112 SER A C 1
ATOM 876 O O . SER A 1 112 ? 4.789 -7.240 9.157 1.00 92.94 112 SER A O 1
ATOM 878 N N . LYS A 1 113 ? 4.285 -5.306 10.182 1.00 90.44 113 LYS A N 1
ATOM 879 C CA . LYS A 1 113 ? 3.941 -5.880 11.490 1.00 90.44 113 LYS A CA 1
ATOM 880 C C . LYS A 1 113 ? 2.441 -6.079 11.685 1.00 90.44 113 LYS A C 1
ATOM 882 O O . LYS A 1 113 ? 2.058 -6.745 12.639 1.00 90.44 113 LYS A O 1
ATOM 887 N N . THR A 1 114 ? 1.601 -5.475 10.843 1.00 93.81 114 THR A N 1
ATOM 888 C CA . THR A 1 114 ? 0.144 -5.435 11.042 1.00 93.81 114 THR A CA 1
ATOM 889 C C . THR A 1 114 ? -0.597 -6.158 9.937 1.00 93.81 114 THR A C 1
ATOM 891 O O . THR A 1 114 ? -1.184 -7.203 10.197 1.00 93.81 114 THR A O 1
ATOM 894 N N . PHE A 1 115 ? -0.543 -5.655 8.705 1.00 95.75 115 PHE A N 1
ATOM 895 C CA . PHE A 1 115 ? -1.359 -6.162 7.605 1.00 95.75 115 PHE A CA 1
ATOM 896 C C . PHE A 1 115 ? -1.206 -7.667 7.330 1.00 95.75 115 PHE A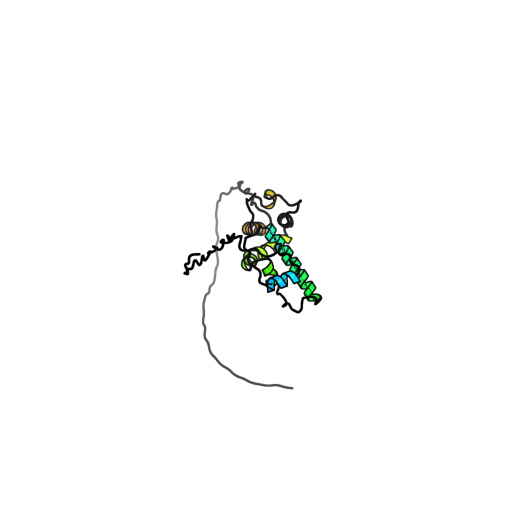 C 1
ATOM 898 O O . PHE A 1 115 ? -2.237 -8.323 7.182 1.00 95.75 115 PHE A O 1
ATOM 905 N N . PRO A 1 116 ? -0.001 -8.276 7.385 1.00 94.25 116 PRO A N 1
ATOM 906 C CA . PRO A 1 116 ? 0.129 -9.728 7.238 1.00 94.25 116 PRO A CA 1
ATOM 907 C C . PRO A 1 116 ? -0.618 -10.542 8.310 1.00 94.25 116 PRO A C 1
ATOM 909 O O . PRO A 1 116 ? -1.019 -11.679 8.068 1.00 94.25 116 PRO A O 1
ATOM 912 N N . LEU A 1 117 ? -0.805 -9.983 9.510 1.00 92.69 117 LEU A N 1
ATOM 913 C CA . LEU A 1 117 ? -1.491 -10.657 10.616 1.00 92.69 117 LEU A CA 1
ATOM 914 C C . LEU A 1 117 ? -3.017 -10.615 10.471 1.00 92.69 117 LEU A C 1
ATOM 916 O O . LEU A 1 117 ? -3.705 -11.417 11.103 1.00 92.69 117 LEU A O 1
ATOM 920 N N . LEU A 1 118 ? -3.545 -9.737 9.614 1.00 93.25 118 LEU A N 1
ATOM 921 C CA . LEU A 1 118 ? -4.985 -9.588 9.405 1.00 93.25 118 LEU A CA 1
ATOM 922 C C . LEU A 1 118 ? -5.625 -10.780 8.699 1.00 93.25 118 LEU A C 1
ATOM 924 O O . LEU A 1 118 ? -6.834 -10.942 8.776 1.00 93.25 118 LEU A O 1
ATOM 928 N N . ASN A 1 119 ? -4.833 -11.672 8.100 1.00 90.81 119 ASN A N 1
ATOM 929 C CA . ASN A 1 119 ? -5.333 -12.934 7.544 1.00 90.81 119 ASN A CA 1
ATOM 930 C C . ASN A 1 119 ? -6.019 -13.825 8.596 1.00 90.81 119 ASN A C 1
ATOM 932 O O . ASN A 1 119 ? -6.748 -14.746 8.246 1.00 90.81 119 ASN A O 1
ATOM 936 N N . LYS A 1 120 ? -5.781 -13.566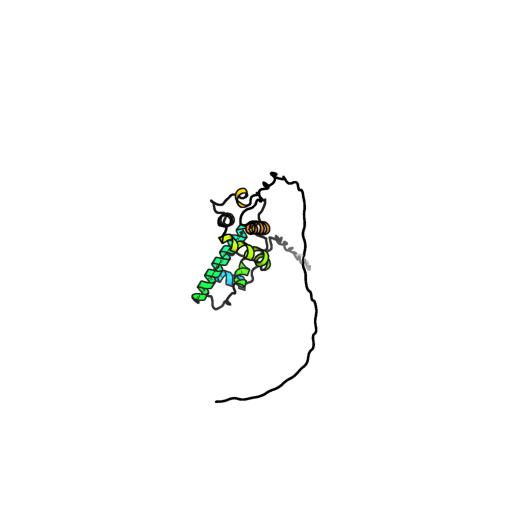 9.888 1.00 90.75 120 LYS A N 1
ATOM 937 C CA . LYS A 1 120 ? -6.439 -14.248 11.014 1.00 90.75 120 LYS A CA 1
ATOM 938 C C . LYS A 1 120 ? -7.690 -13.518 11.522 1.00 90.75 120 LYS A C 1
ATOM 940 O O . LYS A 1 120 ? -8.315 -13.995 12.460 1.00 90.75 120 LYS A O 1
ATOM 945 N N . HIS A 1 121 ? -8.006 -12.373 10.927 1.00 93.00 121 HIS A N 1
ATOM 946 C CA . HIS A 1 121 ? -8.971 -11.386 11.398 1.00 93.00 121 HIS A CA 1
ATOM 947 C C . HIS A 1 121 ? -9.824 -10.863 10.227 1.00 93.00 121 HIS A C 1
ATOM 949 O O . HIS A 1 121 ? -9.699 -9.693 9.843 1.00 93.00 121 HIS A O 1
ATOM 955 N N . PRO A 1 122 ? -10.658 -11.722 9.609 1.00 92.94 122 PRO A N 1
ATOM 956 C CA . PRO A 1 122 ? -11.474 -11.350 8.451 1.00 92.94 122 PRO A CA 1
ATOM 957 C C . PRO A 1 122 ? -12.413 -10.168 8.731 1.00 92.94 122 PRO A C 1
ATOM 959 O O . PRO A 1 122 ? -12.664 -9.360 7.843 1.00 92.94 122 PRO A O 1
ATOM 962 N N . GLU A 1 123 ? -12.885 -10.014 9.968 1.00 93.25 123 GLU A N 1
ATOM 963 C CA . GLU A 1 123 ? -13.697 -8.882 10.420 1.00 93.25 123 GLU A CA 1
ATOM 964 C C . GLU A 1 123 ? -12.991 -7.533 10.230 1.00 93.25 123 GLU A C 1
ATOM 966 O O . GLU A 1 123 ? -13.596 -6.570 9.760 1.00 93.25 123 GLU A O 1
ATOM 971 N N . MET A 1 124 ? -11.689 -7.479 10.524 1.00 95.31 124 MET A N 1
ATOM 972 C CA . MET A 1 124 ? -10.878 -6.278 10.344 1.00 95.31 124 MET A CA 1
ATOM 973 C C . MET A 1 124 ? -10.562 -6.044 8.867 1.00 95.31 124 MET A C 1
ATOM 975 O O . MET A 1 124 ? -10.534 -4.902 8.422 1.00 95.31 124 MET A O 1
ATOM 979 N N . GLN A 1 125 ? -10.350 -7.111 8.089 1.00 95.94 125 GLN A N 1
ATOM 980 C CA . GLN A 1 125 ? -10.143 -6.983 6.643 1.00 95.94 125 GLN A CA 1
ATOM 981 C C . GLN A 1 125 ? -11.371 -6.390 5.952 1.00 95.94 125 GLN A C 1
ATOM 983 O O . GLN A 1 125 ? -11.217 -5.462 5.166 1.00 95.94 125 GLN A O 1
ATOM 988 N N . LYS A 1 126 ? -12.573 -6.876 6.286 1.00 95.69 126 LYS A N 1
ATOM 989 C CA . LYS A 1 126 ? -13.837 -6.337 5.769 1.00 95.69 126 LYS A CA 1
ATOM 990 C C . LYS A 1 126 ? -13.989 -4.851 6.069 1.00 95.69 126 LYS A C 1
ATOM 992 O O . LYS A 1 126 ? -14.285 -4.076 5.171 1.00 95.69 126 LYS A O 1
ATOM 997 N N . TRP A 1 127 ? -13.724 -4.448 7.310 1.00 96.12 127 TRP A N 1
ATOM 998 C CA . TRP A 1 127 ? -13.781 -3.038 7.697 1.00 96.12 127 TRP A CA 1
ATOM 999 C C . TRP A 1 127 ? -12.748 -2.186 6.954 1.00 96.12 127 TRP A C 1
ATOM 1001 O O . TRP A 1 127 ? -13.067 -1.105 6.481 1.00 96.12 127 TRP A O 1
ATOM 1011 N N . LEU A 1 128 ? -11.518 -2.683 6.776 1.00 96.44 128 LEU A N 1
ATOM 1012 C CA . LEU A 1 128 ? -10.483 -1.956 6.033 1.00 96.44 128 LEU A CA 1
ATOM 1013 C C . LEU A 1 128 ? -10.761 -1.837 4.528 1.00 96.44 128 LEU A C 1
ATOM 1015 O O . LEU A 1 128 ? -10.148 -0.993 3.876 1.00 96.44 128 LEU A O 1
ATOM 1019 N N . GLN A 1 129 ? -11.618 -2.697 3.981 1.00 96.12 129 GLN A N 1
ATOM 1020 C CA . GLN A 1 129 ? -12.064 -2.663 2.586 1.00 96.12 129 GLN A CA 1
ATOM 1021 C C . GLN A 1 129 ? -13.388 -1.904 2.410 1.00 96.12 129 GLN A C 1
ATOM 1023 O O . GLN A 1 129 ? -13.897 -1.863 1.294 1.00 96.12 129 GLN A O 1
ATOM 1028 N N . ASP A 1 130 ? -13.939 -1.329 3.487 1.00 94.31 130 ASP A N 1
ATOM 1029 C CA . ASP A 1 130 ? -15.270 -0.713 3.515 1.00 94.31 130 ASP A CA 1
ATOM 1030 C C . ASP A 1 130 ? -16.363 -1.653 2.944 1.00 94.31 130 ASP A C 1
ATOM 1032 O O . ASP A 1 130 ? -17.258 -1.243 2.202 1.00 94.31 130 ASP A O 1
ATOM 1036 N N . ASP A 1 131 ? -16.276 -2.947 3.281 1.00 95.19 131 ASP A N 1
ATOM 1037 C CA . ASP A 1 131 ? -17.247 -3.974 2.885 1.00 95.19 131 ASP A CA 1
ATOM 1038 C C . ASP A 1 131 ? -18.632 -3.678 3.504 1.00 95.19 131 ASP A C 1
ATOM 1040 O O . ASP A 1 131 ? -18.708 -3.319 4.685 1.00 95.19 131 ASP A O 1
ATOM 1044 N N . PRO A 1 132 ? -19.743 -3.835 2.760 1.00 92.38 132 PRO A N 1
ATOM 1045 C CA . PRO A 1 132 ? -21.084 -3.521 3.262 1.00 92.38 132 PRO A CA 1
ATOM 1046 C C . PRO A 1 132 ? -21.514 -4.382 4.459 1.00 92.38 132 PRO A C 1
ATOM 1048 O O . PRO A 1 132 ? -22.334 -3.936 5.259 1.00 92.38 132 PRO A O 1
ATOM 1051 N N . ASP A 1 133 ? -20.947 -5.582 4.604 1.00 93.44 133 ASP A N 1
ATOM 1052 C CA . ASP A 1 133 ? -21.202 -6.501 5.715 1.00 93.44 133 ASP A CA 1
ATOM 1053 C C . ASP A 1 133 ? -20.132 -6.379 6.820 1.00 93.44 133 ASP A C 1
ATOM 1055 O O . ASP A 1 133 ? -19.949 -7.305 7.624 1.00 93.44 133 ASP A O 1
ATOM 1059 N N . CYS A 1 134 ? -19.352 -5.291 6.843 1.00 92.75 134 CYS A N 1
ATOM 1060 C CA . CYS A 1 134 ? -18.385 -5.060 7.908 1.00 92.75 134 CYS A CA 1
ATOM 1061 C C . CYS A 1 134 ? -19.073 -4.712 9.237 1.00 92.75 134 CYS A C 1
ATOM 1063 O O . CYS A 1 134 ? -20.184 -4.184 9.294 1.00 92.75 134 CYS A O 1
ATOM 1065 N N . LEU A 1 135 ? -18.392 -5.035 10.338 1.00 92.00 135 LEU A N 1
ATOM 1066 C CA . LEU A 1 135 ? -18.838 -4.638 11.670 1.00 92.00 135 LEU A CA 1
ATOM 1067 C C . LEU A 1 135 ? -18.762 -3.119 11.818 1.00 92.00 135 LEU A C 1
ATOM 1069 O O . LEU A 1 135 ? -17.856 -2.481 11.283 1.00 92.00 135 LEU A O 1
ATOM 1073 N N . SER A 1 136 ? -19.658 -2.547 12.621 1.00 91.56 136 SER A N 1
ATOM 1074 C CA . SER A 1 136 ? -19.576 -1.125 12.947 1.00 91.56 136 SER A CA 1
ATOM 1075 C C . SER A 1 136 ? -18.302 -0.796 13.735 1.00 91.56 136 SER A C 1
ATOM 1077 O O . SER A 1 136 ? -17.734 -1.642 14.431 1.00 91.56 136 SER A O 1
ATOM 1079 N N . ASP A 1 137 ? -17.893 0.475 13.714 1.00 91.56 137 ASP A N 1
ATOM 1080 C CA . ASP A 1 137 ? -16.727 0.966 14.457 1.00 91.56 137 ASP A CA 1
ATOM 1081 C C . ASP A 1 137 ? -16.736 0.556 15.937 1.00 91.56 137 ASP A C 1
ATOM 1083 O O . ASP A 1 137 ? -15.716 0.181 16.516 1.00 91.56 137 ASP A O 1
ATOM 1087 N N . VAL A 1 138 ? -17.909 0.622 16.571 1.00 90.69 138 VAL A N 1
ATOM 1088 C CA . VAL A 1 138 ? -18.069 0.294 17.991 1.00 90.69 138 VAL A CA 1
ATOM 1089 C C . VAL A 1 138 ? -17.949 -1.206 18.232 1.00 90.69 138 VAL A C 1
ATOM 1091 O O . VAL A 1 138 ? -17.353 -1.602 19.233 1.00 90.69 138 VAL A O 1
ATOM 1094 N N . GLU A 1 139 ? -18.495 -2.033 17.344 1.00 91.31 139 GLU A N 1
ATOM 1095 C CA . GLU A 1 139 ? -18.436 -3.493 17.458 1.00 91.31 139 GLU A CA 1
ATOM 1096 C C . GLU A 1 139 ? -17.025 -4.021 17.198 1.00 91.31 139 GLU A C 1
ATOM 1098 O O . GLU A 1 139 ? -16.544 -4.866 17.951 1.00 91.31 139 GLU A O 1
ATOM 1103 N N . LEU A 1 140 ? -16.339 -3.485 16.185 1.00 92.44 140 LEU A N 1
ATOM 1104 C CA . LEU A 1 140 ? -15.004 -3.931 15.799 1.00 92.44 140 LEU A CA 1
ATOM 1105 C C . LEU A 1 140 ? -13.912 -3.409 16.737 1.00 92.44 140 LEU A C 1
ATOM 1107 O O . LEU A 1 140 ? -13.054 -4.166 17.201 1.00 92.44 140 LEU A O 1
ATOM 1111 N N . TRP A 1 141 ? -13.920 -2.104 17.015 1.00 90.31 141 TRP A N 1
ATOM 1112 C CA . TRP A 1 141 ? -12.862 -1.451 17.788 1.00 90.31 141 TRP A CA 1
ATOM 1113 C C . TRP A 1 141 ? -13.177 -1.367 19.283 1.00 90.31 141 TRP A C 1
ATOM 1115 O O . TRP A 1 141 ? -12.286 -1.090 20.087 1.00 90.31 141 TRP A O 1
ATOM 1125 N N . GLY A 1 142 ? -14.435 -1.574 19.686 1.00 86.75 142 GLY A N 1
ATOM 1126 C CA . GLY A 1 142 ? -14.891 -1.408 21.071 1.00 86.75 142 GLY A CA 1
ATOM 1127 C C . GLY A 1 142 ? -15.058 0.055 21.507 1.00 86.75 142 GLY A C 1
ATOM 1128 O O . GLY A 1 142 ? -15.443 0.326 22.654 1.00 86.75 142 GLY A O 1
ATOM 1129 N N . SER A 1 143 ? -14.766 1.006 20.621 1.00 84.81 143 SER A N 1
ATOM 1130 C CA . SER A 1 143 ? -14.864 2.450 20.836 1.00 84.81 143 SER A CA 1
ATOM 1131 C C . SER A 1 143 ? -15.020 3.156 19.500 1.00 84.81 143 SER A C 1
ATOM 1133 O O . SER A 1 143 ? -14.334 2.780 18.557 1.00 84.81 143 SER A O 1
ATOM 1135 N N . ASN A 1 144 ? -15.839 4.206 19.449 1.00 87.19 144 ASN A N 1
ATOM 1136 C CA . ASN A 1 144 ? -15.938 5.088 18.290 1.00 87.19 144 ASN A CA 1
ATOM 1137 C C . ASN A 1 144 ? -14.900 6.213 18.424 1.00 87.19 144 ASN A C 1
ATOM 1139 O O . ASN A 1 144 ? -15.072 7.135 19.224 1.00 87.19 144 ASN A O 1
ATOM 1143 N N . LEU A 1 145 ? -13.777 6.082 17.718 1.00 86.19 145 LEU A N 1
ATOM 1144 C CA . LEU A 1 145 ? -12.763 7.131 17.640 1.00 86.19 145 LEU A CA 1
ATOM 1145 C C . LEU A 1 145 ? -13.101 8.069 16.483 1.00 86.19 145 LEU A C 1
ATOM 1147 O O . LEU A 1 145 ? -13.693 7.660 15.493 1.00 86.19 145 LEU A O 1
ATOM 1151 N N . LYS A 1 146 ? -12.664 9.329 16.578 1.00 86.94 146 LYS A N 1
ATOM 1152 C CA . LYS A 1 146 ? -12.814 10.282 15.467 1.00 86.94 146 LYS A CA 1
ATOM 1153 C C . LYS A 1 146 ? -12.023 9.840 14.228 1.00 86.94 146 LYS A C 1
ATOM 1155 O O . LYS A 1 146 ? -12.402 10.155 13.104 1.00 86.94 146 LYS A O 1
ATOM 1160 N N . THR A 1 147 ? -10.890 9.173 14.435 1.00 86.62 147 THR A N 1
ATOM 1161 C CA . THR A 1 147 ? -10.026 8.652 13.372 1.00 86.62 147 THR A CA 1
ATOM 1162 C C . THR A 1 147 ? -9.238 7.464 13.913 1.00 86.62 147 THR A C 1
ATOM 1164 O O . THR A 1 147 ? -8.801 7.492 15.065 1.00 86.62 147 THR A O 1
ATOM 1167 N N . TYR A 1 148 ? -9.052 6.441 13.082 1.00 90.31 148 TYR A N 1
ATOM 1168 C CA . TYR A 1 148 ? -8.238 5.267 13.390 1.00 90.31 148 TYR A CA 1
ATOM 1169 C C . TYR A 1 148 ? -6.928 5.325 12.606 1.00 90.31 148 TYR A C 1
ATOM 1171 O O . TYR A 1 148 ? -6.928 5.599 11.403 1.00 90.31 148 TYR A O 1
ATOM 1179 N N . HIS A 1 149 ? -5.810 5.048 13.276 1.00 91.38 149 HIS A N 1
ATOM 1180 C CA . HIS A 1 149 ? -4.485 5.005 12.674 1.00 91.38 149 HIS A CA 1
ATOM 1181 C C . HIS A 1 149 ? -3.750 3.710 13.053 1.00 91.38 149 HIS A C 1
ATOM 1183 O O . HIS A 1 149 ? -4.268 2.809 13.719 1.00 91.38 149 HIS A O 1
ATOM 1189 N N . PHE A 1 150 ? -2.511 3.578 12.577 1.00 93.75 150 PHE A N 1
ATOM 1190 C CA . PHE A 1 150 ? -1.696 2.395 12.836 1.00 93.75 150 PHE A CA 1
ATOM 1191 C C . PHE A 1 150 ? -1.480 2.064 14.318 1.00 93.75 150 PHE A C 1
ATOM 1193 O O . PHE A 1 150 ? -1.498 0.874 14.623 1.00 93.75 150 PHE A O 1
ATOM 1200 N N . PRO A 1 151 ? -1.292 3.020 15.250 1.00 91.81 151 PRO A N 1
ATOM 1201 C CA . PRO A 1 151 ? -1.159 2.689 16.668 1.00 91.81 151 PRO A CA 1
ATOM 1202 C C . PRO A 1 151 ? -2.360 1.907 17.214 1.00 91.81 151 PRO A C 1
ATOM 1204 O O . PRO A 1 151 ? -2.179 0.924 17.936 1.00 91.81 151 PRO A O 1
ATOM 1207 N N . GLU A 1 152 ? -3.574 2.289 16.820 1.00 91.88 152 GLU A N 1
ATOM 1208 C CA . GLU A 1 152 ? -4.810 1.620 17.223 1.00 91.88 152 GLU A CA 1
ATOM 1209 C C . GLU A 1 152 ? -4.894 0.220 16.613 1.00 91.88 152 GLU A C 1
ATOM 1211 O O . GLU A 1 152 ? -5.167 -0.743 17.331 1.00 91.88 152 GLU A O 1
ATOM 1216 N N . LEU A 1 153 ? -4.579 0.080 15.320 1.00 94.06 153 LEU A N 1
ATOM 1217 C CA . LEU A 1 153 ? -4.550 -1.219 14.641 1.00 94.06 153 LEU A CA 1
ATOM 1218 C C . LEU A 1 153 ? -3.509 -2.165 15.260 1.00 94.06 153 LEU A C 1
ATOM 1220 O O . LEU A 1 153 ? -3.800 -3.333 15.509 1.00 94.06 153 LEU A O 1
ATOM 1224 N N . ILE A 1 154 ? -2.309 -1.665 15.566 1.00 92.44 154 ILE A N 1
ATOM 1225 C CA . ILE A 1 154 ? -1.257 -2.436 16.243 1.00 92.44 154 ILE A CA 1
ATOM 1226 C C . ILE A 1 154 ? -1.765 -2.929 17.601 1.00 92.44 154 ILE A C 1
ATOM 1228 O O . ILE A 1 154 ? -1.630 -4.112 17.918 1.00 92.44 154 ILE A O 1
ATOM 1232 N N . ALA A 1 155 ? -2.374 -2.045 18.395 1.00 91.06 155 ALA A N 1
ATOM 1233 C CA . ALA A 1 155 ? -2.917 -2.406 19.699 1.00 91.06 155 ALA A CA 1
ATOM 1234 C C . ALA A 1 155 ? -4.074 -3.415 19.596 1.00 91.06 155 ALA A C 1
ATOM 1236 O O . ALA A 1 155 ? -4.192 -4.286 20.461 1.00 91.06 155 ALA A O 1
ATOM 1237 N N . TRP A 1 156 ? -4.908 -3.312 18.558 1.00 92.00 156 TRP A N 1
ATOM 1238 C CA . TRP A 1 156 ? -6.005 -4.238 18.274 1.00 92.00 156 TRP A CA 1
ATOM 1239 C C . TRP A 1 156 ? -5.474 -5.641 17.934 1.00 92.00 156 TRP A C 1
ATOM 1241 O O . TRP A 1 156 ? -5.860 -6.622 18.574 1.00 92.00 156 TRP A O 1
ATOM 1251 N N . VAL A 1 157 ? -4.493 -5.734 17.027 1.00 91.44 157 VAL A N 1
ATOM 1252 C CA . VAL A 1 157 ? -3.863 -7.007 16.630 1.00 91.44 157 VAL A CA 1
ATOM 1253 C C . VAL A 1 157 ? -3.127 -7.659 17.806 1.00 91.44 157 VAL A C 1
ATOM 1255 O O . VAL A 1 157 ? -3.259 -8.860 18.033 1.00 91.44 157 VAL A O 1
ATOM 1258 N N . GLN A 1 158 ? -2.402 -6.883 18.619 1.00 88.94 158 GLN A N 1
ATOM 1259 C CA . GLN A 1 158 ? -1.695 -7.398 19.804 1.00 88.94 158 GLN A CA 1
ATOM 1260 C C . GLN A 1 158 ? -2.627 -7.988 20.871 1.00 88.94 158 GLN A C 1
ATOM 1262 O O . GLN A 1 158 ? -2.189 -8.785 21.700 1.00 88.94 158 GLN A O 1
ATOM 1267 N N . ARG A 1 159 ? -3.908 -7.609 20.868 1.00 87.62 159 ARG A N 1
ATOM 1268 C CA . ARG A 1 159 ? -4.926 -8.149 21.780 1.00 87.62 159 ARG A CA 1
ATOM 1269 C C . ARG A 1 159 ? -5.705 -9.319 21.178 1.00 87.62 159 ARG A C 1
ATOM 1271 O O . ARG A 1 159 ? -6.663 -9.772 21.795 1.00 87.62 159 ARG A O 1
ATOM 1278 N N . GLY A 1 160 ? -5.297 -9.811 20.008 1.00 83.06 160 GLY A N 1
ATOM 1279 C CA . GLY A 1 160 ? -5.937 -10.940 19.335 1.00 83.06 160 GLY A CA 1
ATOM 1280 C C . GLY A 1 160 ? -7.308 -10.601 18.754 1.00 83.06 160 GLY A C 1
ATOM 1281 O O . GLY A 1 160 ? -8.179 -11.462 18.741 1.00 83.06 160 GLY A O 1
ATOM 1282 N N . GLY A 1 161 ? -7.515 -9.355 18.324 1.00 76.88 161 GLY A N 1
ATOM 1283 C CA . GLY A 1 161 ? -8.763 -8.928 17.689 1.00 76.88 161 GLY A CA 1
ATOM 1284 C C . GLY A 1 161 ? -9.899 -8.564 18.649 1.00 76.88 161 GLY A C 1
ATOM 1285 O O . GLY A 1 161 ? -11.028 -8.360 18.219 1.00 76.88 161 GLY A O 1
ATOM 1286 N N . LEU A 1 162 ? -9.618 -8.452 19.954 1.00 67.06 162 LEU A N 1
ATOM 1287 C CA . LEU A 1 162 ? -10.590 -8.029 20.966 1.00 67.06 162 LEU A CA 1
ATOM 1288 C C . LEU A 1 162 ? -10.112 -6.782 21.721 1.00 67.06 162 LEU A C 1
ATOM 1290 O O . LEU A 1 162 ? -9.076 -6.788 22.392 1.00 67.06 162 LEU A O 1
ATOM 1294 N N . LEU A 1 163 ? -10.929 -5.725 21.726 1.00 60.84 163 LEU A N 1
ATOM 1295 C CA . LEU A 1 163 ? -10.697 -4.529 22.539 1.00 60.84 163 LEU A CA 1
ATOM 1296 C C . LEU A 1 163 ? -11.836 -4.278 23.530 1.00 60.84 163 LEU A C 1
ATOM 1298 O O . LEU A 1 163 ? -12.669 -3.394 23.380 1.00 60.84 163 LEU A O 1
ATOM 1302 N N . LYS A 1 164 ? -11.794 -5.052 24.619 1.00 48.50 164 LYS A N 1
ATOM 1303 C CA . LYS A 1 164 ? -11.986 -4.612 26.012 1.00 48.50 164 LYS A CA 1
ATOM 1304 C C . LYS A 1 164 ? -11.593 -5.778 26.917 1.00 48.50 164 LYS A C 1
ATOM 1306 O O . LYS A 1 164 ? -12.226 -6.826 26.898 1.00 48.50 164 LYS A O 1
ATOM 1311 N N . LYS A 1 165 ? -10.596 -5.579 27.792 1.00 44.06 165 LYS A N 1
ATOM 1312 C CA . LYS A 1 165 ? -10.611 -6.304 29.069 1.00 44.06 165 LYS A CA 1
ATOM 1313 C C . LYS A 1 165 ? -11.883 -5.829 29.757 1.00 44.06 165 LYS A C 1
ATOM 1315 O O . LYS A 1 165 ? -11.923 -4.695 30.232 1.00 44.06 165 LYS A O 1
ATOM 1320 N N . THR A 1 166 ? -12.934 -6.638 29.762 1.00 37.53 166 THR A N 1
ATOM 1321 C CA . THR A 1 166 ? -14.063 -6.410 30.656 1.00 37.53 166 THR A CA 1
ATOM 1322 C C . THR A 1 166 ? -13.495 -6.279 32.064 1.00 37.53 166 THR A C 1
ATOM 1324 O O . THR A 1 166 ? -12.973 -7.241 32.628 1.00 37.53 166 THR A O 1
ATOM 1327 N N . LYS A 1 167 ? -13.566 -5.078 32.645 1.00 40.19 167 LYS A N 1
ATOM 1328 C CA . LYS A 1 167 ? -13.467 -4.907 34.094 1.00 40.19 167 LYS A CA 1
ATOM 1329 C C . LYS A 1 167 ? -14.692 -5.593 34.709 1.00 40.19 167 LYS A C 1
ATOM 1331 O O . LYS A 1 167 ? -15.687 -4.944 34.994 1.00 40.19 167 LYS A O 1
ATOM 1336 N N . LYS A 1 168 ? -14.640 -6.917 34.861 1.00 35.47 168 LYS A N 1
ATOM 1337 C CA . LYS A 1 168 ? -15.562 -7.700 35.691 1.00 35.47 168 LYS A CA 1
ATOM 1338 C C . LYS A 1 168 ? -14.843 -8.936 36.235 1.00 35.47 168 LYS A C 1
ATOM 1340 O O . LYS A 1 168 ? -15.164 -10.067 35.916 1.00 35.47 168 LYS A O 1
ATOM 1345 N N . ALA A 1 169 ? -13.834 -8.668 37.057 1.00 35.56 169 ALA A N 1
ATOM 1346 C CA . ALA A 1 169 ? -13.301 -9.590 38.056 1.00 35.56 169 ALA A CA 1
ATOM 1347 C C . ALA A 1 169 ? -12.951 -8.784 39.321 1.00 35.56 169 ALA A C 1
ATOM 1349 O O . ALA A 1 169 ? -11.829 -8.789 39.806 1.00 35.56 169 ALA A O 1
ATOM 1350 N N . VAL A 1 170 ? -13.925 -8.015 39.816 1.00 39.12 170 VAL A N 1
ATOM 1351 C CA . VAL A 1 170 ? -13.986 -7.568 41.215 1.00 39.12 170 VAL A CA 1
ATOM 1352 C C . VAL A 1 170 ? -15.374 -7.951 41.727 1.00 39.12 170 VAL A C 1
ATOM 1354 O O . VAL A 1 170 ? -16.280 -7.137 41.835 1.00 39.12 170 VAL A O 1
ATOM 1357 N N . MET A 1 171 ? -15.549 -9.249 41.955 1.00 34.41 171 MET A N 1
ATOM 1358 C CA . MET A 1 171 ? -16.378 -9.804 43.026 1.00 34.41 171 MET A CA 1
ATOM 1359 C C . MET A 1 171 ? -15.472 -10.873 43.648 1.00 34.41 171 MET A C 1
ATOM 1361 O O . MET A 1 171 ? -15.233 -11.912 43.053 1.00 34.41 171 MET A O 1
ATOM 1365 N N . LYS A 1 172 ? -14.626 -10.474 44.601 1.00 36.62 172 LYS A N 1
ATOM 1366 C CA . LYS A 1 172 ? -14.850 -10.715 46.032 1.00 36.62 172 LYS A CA 1
ATOM 1367 C C . LYS A 1 172 ? -15.119 -12.197 46.331 1.00 36.62 172 LYS A C 1
ATOM 1369 O O . LYS A 1 172 ? -16.260 -12.576 46.543 1.00 36.62 172 LYS A O 1
ATOM 1374 N N . VAL A 1 173 ? -14.045 -12.975 46.455 1.00 32.12 173 VAL A N 1
ATOM 1375 C CA . VAL A 1 173 ? -13.903 -13.947 47.550 1.00 32.12 173 VAL A CA 1
ATOM 1376 C C . VAL A 1 173 ? -12.504 -13.749 48.127 1.00 32.12 173 VAL A C 1
ATOM 1378 O O . VAL A 1 173 ? -11.528 -14.345 47.690 1.00 32.12 173 VAL A O 1
ATOM 1381 N N . ALA A 1 174 ? -12.415 -12.813 49.069 1.00 36.91 174 ALA A N 1
ATOM 1382 C CA . ALA A 1 174 ? -11.404 -12.859 50.106 1.00 36.91 174 ALA A CA 1
ATOM 1383 C C . ALA A 1 174 ? -12.038 -13.626 51.269 1.00 36.91 174 ALA A C 1
ATOM 1385 O O . ALA A 1 174 ? -12.991 -13.141 51.879 1.00 36.91 174 ALA A O 1
ATOM 1386 N N . SER A 1 175 ? -11.525 -14.819 51.537 1.00 35.94 175 SER A N 1
ATOM 1387 C CA . SER A 1 175 ? -11.635 -15.469 52.838 1.00 35.94 175 SER A CA 1
ATOM 1388 C C . SER A 1 175 ? -10.399 -16.345 53.031 1.00 35.94 175 SER A C 1
ATOM 1390 O O . SER A 1 175 ? -10.417 -17.542 52.767 1.00 35.94 175 SER A O 1
ATOM 1392 N N . GLU A 1 176 ? -9.317 -15.713 53.467 1.00 41.56 176 GLU A N 1
ATOM 1393 C CA . GLU A 1 176 ? -8.430 -16.318 54.461 1.00 41.56 176 GLU A CA 1
ATOM 1394 C C . GLU A 1 176 ? -8.711 -15.611 55.798 1.00 41.56 176 GLU A C 1
ATOM 1396 O O . GLU A 1 176 ? -9.100 -14.436 55.789 1.00 41.56 176 GLU A O 1
ATOM 1401 N N . PRO A 1 177 ? -8.575 -16.316 56.935 1.00 40.34 177 PRO A N 1
ATOM 1402 C CA . PRO A 1 177 ? -7.324 -16.144 57.678 1.00 40.34 177 PRO A CA 1
ATOM 1403 C C . PRO A 1 177 ? -6.766 -17.424 58.344 1.00 40.34 177 PRO A C 1
ATOM 1405 O O . PRO A 1 177 ? -7.426 -18.054 59.164 1.00 40.34 177 PRO A O 1
ATOM 1408 N N . ALA A 1 178 ? -5.513 -17.750 58.009 1.00 37.28 178 ALA A N 1
ATOM 1409 C CA . ALA A 1 178 ? -4.343 -17.981 58.877 1.00 37.28 178 ALA A CA 1
ATOM 1410 C C . ALA A 1 178 ? -4.486 -18.570 60.306 1.00 37.28 178 ALA A C 1
ATOM 1412 O O . ALA A 1 178 ? -5.009 -17.898 61.196 1.00 37.28 178 ALA A O 1
ATOM 1413 N N . SER A 1 179 ? -3.806 -19.714 60.552 1.00 36.19 179 SER A N 1
ATOM 1414 C CA . SER A 1 179 ? -3.009 -20.103 61.762 1.00 36.19 179 SER A CA 1
ATOM 1415 C C . SER A 1 179 ? -2.861 -21.642 61.875 1.00 36.19 179 SER A C 1
ATOM 1417 O O . SER A 1 179 ? -3.846 -22.319 61.633 1.00 36.19 179 SER A O 1
ATOM 1419 N N . MET A 1 180 ? -1.774 -22.336 62.269 1.00 35.94 180 MET A N 1
ATOM 1420 C CA . MET A 1 180 ? -0.400 -22.073 62.745 1.00 35.94 180 MET A CA 1
ATOM 1421 C C . MET A 1 180 ? 0.458 -23.371 62.609 1.00 35.94 180 MET A C 1
ATOM 1423 O O . MET A 1 180 ? -0.119 -24.447 62.682 1.00 35.94 180 MET A O 1
ATOM 1427 N N . LEU A 1 181 ? 1.803 -23.227 62.525 1.00 38.06 181 LEU A N 1
ATOM 1428 C CA . LEU A 1 181 ? 2.915 -24.052 63.101 1.00 38.06 181 LEU A CA 1
ATOM 1429 C C . LEU A 1 181 ? 2.928 -25.598 62.870 1.00 38.06 181 LEU A C 1
ATOM 1431 O O . LEU A 1 181 ? 1.925 -26.267 63.022 1.00 38.06 181 LEU A O 1
ATOM 1435 N N . ALA A 1 182 ? 4.031 -26.302 62.573 1.00 34.66 182 ALA A N 1
ATOM 1436 C CA . ALA A 1 182 ? 5.398 -26.193 63.082 1.00 34.66 182 ALA A CA 1
ATOM 1437 C C . ALA A 1 182 ? 6.425 -26.953 62.198 1.00 34.66 182 ALA A C 1
ATOM 1439 O O . ALA A 1 182 ? 6.086 -27.780 61.356 1.00 34.66 182 ALA A O 1
ATOM 1440 N N . ALA A 1 183 ? 7.698 -26.646 62.448 1.00 36.34 183 ALA A N 1
ATOM 1441 C CA . ALA A 1 183 ? 8.918 -27.041 61.748 1.00 36.34 183 ALA A CA 1
ATOM 1442 C C . ALA A 1 183 ? 9.388 -28.500 61.937 1.00 36.34 183 ALA A C 1
ATOM 1444 O O . ALA A 1 183 ? 9.096 -29.122 62.956 1.00 36.34 183 ALA A O 1
ATOM 1445 N N . SER A 1 184 ? 10.277 -28.970 61.045 1.00 45.91 184 SER A N 1
ATOM 1446 C CA . SER A 1 184 ? 11.571 -29.567 61.438 1.00 45.91 184 SER A CA 1
ATOM 1447 C C . SER A 1 184 ? 12.558 -29.735 60.272 1.00 45.91 184 SER A C 1
ATOM 1449 O O . SER A 1 184 ? 12.192 -29.820 59.106 1.00 45.91 184 SER A O 1
ATOM 1451 N N . THR A 1 185 ? 13.832 -29.721 60.657 1.00 36.81 185 THR A N 1
ATOM 1452 C CA . THR A 1 185 ? 15.056 -29.316 59.947 1.00 36.81 185 THR A CA 1
ATOM 1453 C C . THR A 1 185 ? 15.980 -30.506 59.627 1.00 36.81 185 THR A C 1
ATOM 1455 O O . THR A 1 185 ? 15.870 -31.543 60.270 1.00 36.81 185 THR A O 1
ATOM 1458 N N . SER A 1 186 ? 16.986 -30.254 58.766 1.00 41.72 186 SER A N 1
ATOM 1459 C CA . SER A 1 186 ? 18.279 -30.958 58.523 1.00 41.72 186 SER A CA 1
ATOM 1460 C C . SER A 1 186 ? 18.329 -31.851 57.274 1.00 41.72 186 SER A C 1
ATOM 1462 O O . SER A 1 186 ? 17.449 -32.671 57.087 1.00 41.72 186 SER A O 1
ATOM 1464 N N . LYS A 1 187 ? 19.360 -31.811 56.408 1.00 38.50 187 LYS A N 1
ATOM 1465 C CA . LYS A 1 187 ? 20.755 -31.340 56.567 1.00 38.50 187 LYS A CA 1
ATOM 1466 C C . LYS A 1 187 ? 21.453 -31.177 55.192 1.00 38.50 187 LYS A C 1
ATOM 1468 O O . LYS A 1 187 ? 21.265 -32.043 54.352 1.00 38.50 187 LYS A O 1
ATOM 1473 N N . GLN A 1 188 ? 22.270 -30.110 55.065 1.00 35.75 188 GLN A N 1
ATOM 1474 C CA . GLN A 1 188 ? 23.671 -30.023 54.549 1.00 35.75 188 GLN A CA 1
ATOM 1475 C C . GLN A 1 188 ? 24.061 -30.690 53.203 1.00 35.75 188 GLN A C 1
ATOM 1477 O O . GLN A 1 188 ? 23.600 -31.775 52.907 1.00 35.75 188 GLN A O 1
ATOM 1482 N N . MET A 1 189 ? 25.030 -30.258 52.378 1.00 35.94 189 MET A N 1
ATOM 1483 C CA . MET A 1 189 ? 26.044 -29.179 52.221 1.00 35.94 189 MET A CA 1
ATOM 1484 C C . MET A 1 189 ? 26.794 -29.609 50.909 1.00 35.94 189 MET A C 1
ATOM 1486 O O . MET A 1 189 ? 26.771 -30.792 50.597 1.00 35.94 189 MET A O 1
ATOM 1490 N N . THR A 1 190 ? 27.372 -28.812 50.003 1.00 32.84 190 THR A N 1
ATOM 1491 C CA . THR A 1 190 ? 28.593 -27.986 50.094 1.00 32.84 190 THR A CA 1
ATOM 1492 C C . THR A 1 190 ? 28.891 -27.362 48.707 1.00 32.84 190 THR A C 1
ATOM 1494 O O . THR A 1 190 ? 28.952 -28.078 47.713 1.00 32.84 190 THR A O 1
ATOM 1497 N N . SER A 1 191 ? 29.084 -26.035 48.675 1.00 35.47 191 SER A N 1
ATOM 1498 C CA . SER A 1 191 ? 30.184 -25.236 48.065 1.00 35.47 191 SER A CA 1
ATOM 1499 C C . SER A 1 191 ? 31.073 -25.856 46.952 1.00 35.47 191 SER A C 1
ATOM 1501 O O . SER A 1 191 ? 31.579 -26.956 47.125 1.00 35.47 191 SER A O 1
ATOM 1503 N N . SER A 1 192 ? 31.473 -25.162 45.870 1.00 40.19 192 SER A N 1
ATOM 1504 C CA . SER A 1 192 ? 32.323 -23.951 45.907 1.00 40.19 192 SER A CA 1
ATOM 1505 C C . SER A 1 192 ? 32.494 -23.233 44.546 1.00 40.19 192 SER A C 1
ATOM 1507 O O . SER A 1 192 ? 32.612 -23.855 43.497 1.00 40.19 192 SER A O 1
ATOM 1509 N N . LYS A 1 193 ? 32.612 -21.898 44.632 1.00 38.22 193 LYS A N 1
ATOM 1510 C CA . LYS A 1 193 ? 33.225 -20.912 43.707 1.00 38.22 193 LYS A CA 1
ATOM 1511 C C . LYS A 1 193 ? 34.584 -21.349 43.103 1.00 38.22 193 LYS A C 1
ATOM 1513 O O . LYS A 1 193 ? 35.400 -21.870 43.852 1.00 38.22 193 LYS A O 1
ATOM 1518 N N . LYS A 1 194 ? 34.943 -20.878 41.889 1.00 34.22 194 LYS A N 1
ATOM 1519 C CA . LYS A 1 194 ? 35.763 -19.649 41.646 1.00 34.22 194 LYS A CA 1
ATOM 1520 C C . LYS A 1 194 ? 36.449 -19.589 40.252 1.00 34.22 194 LYS A C 1
ATOM 1522 O O . LYS A 1 194 ? 37.136 -20.508 39.843 1.00 34.22 194 LYS A O 1
ATOM 1527 N N . ALA A 1 195 ? 36.257 -18.428 39.615 1.00 36.06 195 ALA A N 1
ATOM 1528 C CA . ALA A 1 195 ? 37.057 -17.601 38.688 1.00 36.06 195 ALA A CA 1
ATOM 1529 C C . ALA A 1 195 ? 38.332 -18.089 37.939 1.00 36.06 195 ALA A C 1
ATOM 1531 O O . ALA A 1 195 ? 39.294 -18.536 38.547 1.00 36.06 195 ALA A O 1
ATOM 1532 N N . ALA A 1 196 ? 38.343 -17.723 36.643 1.00 37.28 196 ALA A N 1
ATOM 1533 C CA . ALA A 1 196 ? 39.355 -16.979 35.861 1.00 37.28 196 ALA A CA 1
ATOM 1534 C C . ALA A 1 196 ? 40.825 -17.447 35.779 1.00 37.28 196 ALA A C 1
ATOM 1536 O O . ALA A 1 196 ? 41.535 -17.423 36.775 1.00 37.28 196 ALA A O 1
ATOM 1537 N N . ALA A 1 197 ? 41.328 -17.622 34.544 1.00 38.34 197 ALA A N 1
ATOM 1538 C CA . ALA A 1 197 ? 42.598 -17.033 34.083 1.00 38.34 197 ALA A CA 1
ATOM 1539 C C . ALA A 1 197 ? 42.817 -17.217 32.565 1.00 38.34 197 ALA A C 1
ATOM 1541 O O . ALA A 1 197 ? 42.865 -18.327 32.046 1.00 38.34 197 ALA A O 1
ATOM 1542 N N . VAL A 1 198 ? 43.020 -16.090 31.884 1.00 44.09 198 VAL A N 1
ATOM 1543 C CA . VAL A 1 198 ? 43.668 -15.946 30.572 1.00 44.09 198 VAL A CA 1
ATOM 1544 C C . VAL A 1 198 ? 45.153 -16.289 30.702 1.00 44.09 198 VAL A C 1
ATOM 1546 O O . VAL A 1 198 ? 45.801 -15.681 31.549 1.00 44.09 198 VAL A O 1
ATOM 1549 N N . LYS A 1 199 ? 45.717 -17.129 29.818 1.00 43.41 199 LYS A N 1
ATOM 1550 C CA . LYS A 1 199 ? 47.098 -16.980 29.308 1.00 43.41 199 LYS A CA 1
ATOM 1551 C C . LYS A 1 199 ? 47.238 -17.506 27.874 1.00 43.41 199 LYS A C 1
ATOM 1553 O O . LYS A 1 199 ? 46.613 -18.472 27.461 1.00 43.41 199 LYS A O 1
ATOM 1558 N N . LYS A 1 200 ? 48.067 -16.766 27.148 1.00 38.69 200 LYS A N 1
ATOM 1559 C CA . LYS A 1 200 ? 48.379 -16.720 25.718 1.00 38.69 200 LYS A CA 1
ATOM 1560 C C . LYS A 1 200 ? 49.768 -17.331 25.511 1.00 38.69 200 LYS A C 1
ATOM 1562 O O . LYS A 1 200 ? 50.655 -16.929 26.254 1.00 38.69 200 LYS A O 1
ATOM 1567 N N . SER A 1 201 ? 49.968 -18.186 24.502 1.00 39.03 201 SER A N 1
ATOM 1568 C CA . SER A 1 201 ? 51.284 -18.500 23.886 1.00 39.03 201 SER A CA 1
ATOM 1569 C C . SER A 1 201 ? 51.103 -19.599 22.818 1.00 39.03 201 SER A C 1
ATOM 1571 O O . SER A 1 201 ? 50.707 -20.704 23.162 1.00 39.03 201 SER A O 1
ATOM 1573 N N . THR A 1 202 ? 51.083 -19.277 21.516 1.00 39.00 202 THR A N 1
ATOM 1574 C CA . THR A 1 202 ? 52.209 -19.198 20.543 1.00 39.00 202 THR A CA 1
ATOM 1575 C C . THR A 1 202 ? 52.508 -20.509 19.807 1.00 39.00 202 THR A C 1
ATOM 1577 O O . THR A 1 202 ? 52.910 -21.461 20.456 1.00 39.00 202 THR A O 1
ATOM 1580 N N . SER A 1 203 ? 52.459 -20.428 18.461 1.00 36.66 203 SER A N 1
ATOM 1581 C CA . SER A 1 203 ? 53.414 -20.995 17.475 1.00 36.66 203 SER A CA 1
ATOM 1582 C C . SER A 1 203 ? 53.597 -22.525 17.424 1.00 36.66 203 SER A C 1
ATOM 1584 O O . SER A 1 203 ? 53.712 -23.168 18.446 1.00 36.66 203 SER A O 1
ATOM 1586 N N . ALA A 1 204 ? 53.804 -23.217 16.307 1.00 40.28 204 ALA A N 1
ATOM 1587 C CA . ALA A 1 204 ? 53.662 -23.026 14.868 1.00 40.28 204 ALA A CA 1
ATOM 1588 C C . ALA A 1 204 ? 54.050 -24.385 14.232 1.00 40.28 204 ALA A C 1
ATOM 1590 O O . ALA A 1 204 ? 54.799 -25.155 14.824 1.00 40.28 204 ALA A O 1
ATOM 1591 N N . LYS A 1 205 ? 53.663 -24.552 12.964 1.00 38.97 205 LYS A N 1
ATOM 1592 C CA . LYS A 1 205 ? 54.463 -25.158 11.884 1.00 38.97 205 LYS A CA 1
ATOM 1593 C C . LYS A 1 205 ? 54.438 -26.686 11.647 1.00 38.97 205 LYS A C 1
ATOM 1595 O O . LYS A 1 205 ? 55.072 -27.467 12.336 1.00 38.97 205 LYS A O 1
ATOM 1600 N N . ALA A 1 206 ? 53.837 -26.974 10.486 1.00 38.00 206 ALA A N 1
ATOM 1601 C CA . ALA A 1 206 ? 54.256 -27.853 9.386 1.00 38.00 206 ALA A CA 1
ATOM 1602 C C . ALA A 1 206 ? 54.312 -29.378 9.562 1.00 38.00 206 ALA A C 1
ATOM 1604 O O . ALA A 1 206 ? 55.111 -29.910 10.318 1.00 38.00 206 ALA A O 1
ATOM 1605 N N . GLY A 1 207 ? 53.664 -30.046 8.601 1.00 35.66 207 GLY A N 1
ATOM 1606 C CA . GLY A 1 207 ? 54.426 -30.894 7.685 1.00 35.66 207 GLY A CA 1
ATOM 1607 C C . GLY A 1 207 ? 53.827 -32.260 7.361 1.00 35.66 207 GLY A C 1
ATOM 1608 O O . GLY A 1 207 ? 54.022 -33.200 8.111 1.00 35.66 207 GLY A O 1
ATOM 1609 N N . ASN A 1 208 ? 53.285 -32.350 6.141 1.00 36.91 208 ASN A N 1
ATOM 1610 C CA . ASN A 1 208 ? 53.543 -33.424 5.171 1.00 36.91 208 ASN A CA 1
ATOM 1611 C C . ASN A 1 208 ? 52.915 -34.822 5.379 1.00 36.91 208 ASN A C 1
ATOM 1613 O O . ASN A 1 208 ? 53.275 -35.556 6.288 1.00 36.91 208 ASN A O 1
ATOM 1617 N N . SER A 1 209 ? 52.113 -35.275 4.409 1.00 44.44 209 SER A N 1
ATOM 1618 C CA . SER A 1 209 ? 52.580 -36.194 3.348 1.00 44.44 209 SER A CA 1
ATOM 1619 C C . SER A 1 209 ? 51.402 -36.772 2.564 1.00 44.44 209 SER A C 1
ATOM 1621 O O . SER A 1 209 ? 50.457 -37.303 3.139 1.00 44.44 209 SER A O 1
ATOM 1623 N N . GLY A 1 210 ? 51.496 -36.707 1.235 1.00 45.53 210 GLY A N 1
ATOM 1624 C CA . GLY A 1 210 ? 50.581 -37.371 0.311 1.00 45.53 210 GLY A CA 1
ATOM 1625 C C . GLY A 1 210 ? 50.865 -38.863 0.103 1.00 45.53 210 GLY A C 1
ATOM 1626 O O . GLY A 1 210 ? 51.911 -39.385 0.495 1.00 45.53 210 GLY A O 1
ATOM 1627 N N . ARG A 1 211 ? 49.896 -39.520 -0.543 1.00 46.28 211 ARG A N 1
ATOM 1628 C CA . ARG A 1 211 ? 49.931 -40.756 -1.356 1.00 46.28 211 ARG A CA 1
ATOM 1629 C C . ARG A 1 211 ? 48.464 -41.018 -1.748 1.00 46.28 211 ARG A C 1
ATOM 1631 O O . ARG A 1 211 ? 47.609 -40.890 -0.885 1.00 46.28 211 ARG A O 1
ATOM 1638 N N . LYS A 1 212 ? 48.087 -41.372 -2.971 1.00 49.62 212 LYS A N 1
ATOM 1639 C CA . LYS A 1 212 ? 48.806 -41.892 -4.132 1.00 49.62 212 LYS A CA 1
ATOM 1640 C C . LYS A 1 212 ? 47.939 -41.630 -5.364 1.00 49.62 212 LYS A C 1
ATOM 1642 O O . LYS A 1 212 ? 46.704 -41.596 -5.174 1.00 49.62 212 LYS A O 1
#

Secondary structure (DSSP, 8-state):
-------------------------------PPPHHHHHHHHHTT--GGGSPPSS---HHHHHHHHHHHHHHHHHHHHHHHTT-S-TTSPPPPHHHHHHHHS-HHHIIIIIHHHGGGGGG-HHHHHHHTT-TTPPPHHHHHSS--S---HHHHHHHHHTTS---------------------------------------------------

Sequence (212 aa):
MLSTNTGLVVANTSQFVAPVALVQSHGPVKMALTTEQIQMANALDVSPEMYRTGNAGTLQENYARYLCFLETEARFAQLWKDGTWPVILQKPSGTDIQRLFVGRSSWHDSWSKTFPLLNKHPEMQKWLQDDPDCLSDVELWGSNLKTYHFPELIAWVQRGGLLKKTKKAVMKVASEPASMLAASTSKQMTSSKKAAAVKKSTSAKAGNSGRK

Foldseek 3Di:
DDDDDDDDDDDDPPPPPDPPPPPPPCDFPFPDDDPLLVVLCVLLVPDLQQFDGPDDDALLSLLVNVVSLVSSVVSLVVCVVVVVRDPVHDNDDSVSSVNRRDDPCCVVVFVVQFNVLCVQPVLVVCVSNVNPPHDDPCVQQVDDDPGDDRVSRNVCVVVVRDPDPPPPPPDDDDDDDDDDDDDDDDDDDDDDDDDDDDDDDDDDDDDDDDDD

Radius of gyration: 37.13 Å; chains: 1; bounding box: 76×122×111 Å

Organism: Psilocybe cyanescens (NCBI:txid93625)